Protein AF-A0A956JDU2-F1 (afdb_monomer_lite)

Secondary structure (DSSP, 8-state):
-PPPP-BTTTS--TTS-HHHHHHHHHHHTT--PPPEEEE-SSGGGGGSHHHHHHHHHHHHTS-EEEEEE-TTTTBTTB--TTTS-EEEEE-SHHHHHHHHHHHHHGGG-HHHHHHHHHS-S-PPPEEEEEEPP-EEEEEEEEE-TTS--EEEEEESSS-TTTTTPPPSEEEEGGG--STTHHHHHHHHHHHHHHSPP-TT-EEEEEEEETTS-EEEEEEEE-SS-SSTTHHHHHHHHHH-S------SS-S-TTTT--SPPPHHHHHHHHHHHHH-TTS---EEETTEEE-

Structure (mmCIF, N/CA/C/O backbone):
data_AF-A0A956JDU2-F1
#
_entry.id   AF-A0A956JDU2-F1
#
loop_
_atom_site.group_PDB
_atom_site.id
_atom_site.type_symbol
_atom_site.label_atom_id
_atom_site.label_alt_id
_atom_site.label_comp_id
_atom_site.label_asym_id
_atom_site.label_entity_id
_atom_site.label_seq_id
_atom_site.pdbx_PDB_ins_code
_atom_site.Cartn_x
_atom_site.Cartn_y
_atom_site.Cartn_z
_atom_site.occupancy
_atom_site.B_iso_or_equiv
_atom_site.auth_seq_id
_atom_site.auth_comp_id
_atom_site.auth_asym_id
_atom_site.auth_atom_id
_atom_site.pdbx_PDB_model_num
ATOM 1 N N . MET A 1 1 ? -26.537 20.392 8.914 1.00 41.25 1 MET A N 1
ATOM 2 C CA . MET A 1 1 ? -26.278 19.483 7.779 1.00 41.25 1 MET A CA 1
ATOM 3 C C . MET A 1 1 ? -25.229 18.512 8.273 1.00 41.25 1 MET A C 1
ATOM 5 O O . MET A 1 1 ? -24.206 18.991 8.735 1.00 41.25 1 MET A O 1
ATOM 9 N N . SER A 1 2 ? -25.522 17.212 8.331 1.00 50.62 2 SER A N 1
ATOM 10 C CA . SER A 1 2 ? -24.506 16.232 8.737 1.00 50.62 2 SER A CA 1
ATOM 11 C C . SER A 1 2 ? -23.497 16.135 7.601 1.00 50.62 2 SER A C 1
ATOM 13 O O . SER A 1 2 ? -23.900 15.839 6.475 1.00 50.62 2 SER A O 1
ATOM 15 N N . GLU A 1 3 ? -22.230 16.446 7.858 1.00 73.06 3 GLU A N 1
ATOM 16 C CA . GLU A 1 3 ? -21.168 16.191 6.885 1.00 73.06 3 GLU A CA 1
ATOM 17 C C . GLU A 1 3 ? -21.099 14.682 6.603 1.00 73.06 3 GLU A C 1
ATOM 19 O O . GLU A 1 3 ? -21.435 13.861 7.460 1.00 73.06 3 GLU A O 1
ATOM 24 N N . SER A 1 4 ? -20.763 14.306 5.368 1.00 78.94 4 SER A N 1
ATOM 25 C CA . SER A 1 4 ? -20.575 12.894 5.014 1.00 78.94 4 SER A CA 1
ATOM 26 C C . SER A 1 4 ? -19.243 12.394 5.584 1.00 78.94 4 SER A C 1
ATOM 28 O O . SER A 1 4 ? -18.303 13.187 5.667 1.00 78.94 4 SER A O 1
ATOM 30 N N . PRO A 1 5 ? -19.114 11.105 5.953 1.00 82.62 5 PRO A N 1
ATOM 31 C CA . PRO A 1 5 ? -17.851 10.590 6.466 1.00 82.62 5 PRO A CA 1
ATOM 32 C C . PRO A 1 5 ? -16.721 10.750 5.433 1.00 82.62 5 PRO A C 1
ATOM 34 O O . PRO A 1 5 ? -16.984 10.652 4.229 1.00 82.62 5 PRO A O 1
ATOM 37 N N . PRO A 1 6 ? -15.464 10.945 5.871 1.00 86.25 6 PRO A N 1
ATOM 38 C CA . PRO A 1 6 ? -14.325 11.195 4.987 1.00 86.25 6 PRO A CA 1
ATOM 39 C C . PRO A 1 6 ? -13.807 9.900 4.335 1.00 86.25 6 PRO A C 1
ATOM 41 O O . PRO A 1 6 ? -12.653 9.507 4.521 1.00 86.25 6 PRO A O 1
ATOM 44 N N . TRP A 1 7 ? -14.669 9.201 3.593 1.00 90.69 7 TRP A N 1
ATOM 45 C CA . TRP A 1 7 ? -14.311 7.991 2.856 1.00 90.69 7 TRP A CA 1
ATOM 46 C C . TRP A 1 7 ? -13.269 8.298 1.784 1.00 90.69 7 TRP A C 1
ATOM 48 O O . TRP A 1 7 ? -13.374 9.308 1.090 1.00 90.69 7 TRP A O 1
ATOM 58 N N . LEU A 1 8 ? -12.310 7.392 1.579 1.00 87.81 8 LEU A N 1
ATOM 59 C CA . LEU A 1 8 ? -11.319 7.489 0.500 1.00 87.81 8 LEU A CA 1
ATOM 60 C C . LEU A 1 8 ? -11.982 7.748 -0.865 1.00 87.81 8 LEU A C 1
ATOM 62 O O . LEU A 1 8 ? -11.506 8.571 -1.639 1.00 87.81 8 LEU A O 1
ATOM 66 N N . SER A 1 9 ? -13.126 7.119 -1.133 1.00 85.56 9 SER A N 1
ATOM 67 C CA . SER A 1 9 ? -13.864 7.265 -2.391 1.00 85.56 9 SER A CA 1
ATOM 68 C C . SER A 1 9 ? -14.590 8.607 -2.562 1.00 85.56 9 SER A C 1
ATOM 70 O O . SER A 1 9 ? -15.020 8.914 -3.671 1.00 85.56 9 SER A O 1
ATOM 72 N N . SER A 1 10 ? -14.749 9.415 -1.509 1.00 83.81 10 SER A N 1
ATOM 73 C CA . SER A 1 10 ? -15.519 10.670 -1.564 1.00 83.81 10 SER A CA 1
ATOM 74 C C . SER A 1 10 ? -14.785 11.892 -1.020 1.00 83.81 10 SER A C 1
ATOM 76 O O . SER A 1 10 ? -15.255 13.008 -1.216 1.00 83.81 10 SER A O 1
ATOM 78 N N . VAL A 1 11 ? -13.651 11.712 -0.341 1.00 84.94 11 VAL A N 1
ATOM 79 C CA . VAL A 1 11 ? -12.860 12.818 0.202 1.00 84.94 11 VAL A CA 1
ATOM 80 C C . VAL A 1 11 ? -12.195 13.606 -0.927 1.00 84.94 11 VAL A C 1
ATOM 82 O O . VAL A 1 11 ? -11.648 13.029 -1.879 1.00 84.94 11 VAL A O 1
ATOM 85 N N . GLU A 1 12 ? -12.229 14.935 -0.823 1.00 82.75 12 GLU A N 1
ATOM 86 C CA . GLU A 1 12 ? -11.478 15.807 -1.719 1.00 82.75 12 GLU A CA 1
ATOM 87 C C . GLU A 1 12 ? -9.978 15.533 -1.561 1.00 82.75 12 GLU A C 1
ATOM 89 O O . GLU A 1 12 ? -9.431 15.566 -0.463 1.00 82.75 12 GLU A O 1
ATOM 94 N N . ALA A 1 13 ? -9.305 15.240 -2.675 1.00 76.81 13 ALA A N 1
ATOM 95 C CA . ALA A 1 13 ? -7.869 14.950 -2.683 1.00 76.81 13 ALA A CA 1
ATOM 96 C C . ALA A 1 13 ? -7.011 16.188 -2.358 1.00 76.81 13 ALA A C 1
ATOM 98 O O . ALA A 1 13 ? -5.864 16.059 -1.923 1.00 76.81 13 ALA A O 1
ATOM 99 N N . SER A 1 14 ? -7.560 17.387 -2.580 1.00 77.25 14 SER A N 1
ATOM 100 C CA . SER A 1 14 ? -6.877 18.650 -2.314 1.00 77.25 14 SER A CA 1
ATOM 101 C C . SER A 1 14 ? -6.584 18.797 -0.821 1.00 77.25 14 SER A C 1
ATOM 103 O O . SER A 1 14 ? -7.472 18.661 0.017 1.00 77.25 14 SER A O 1
ATOM 105 N N . GLY A 1 15 ? -5.324 19.061 -0.473 1.00 79.50 15 GLY A N 1
ATOM 106 C CA . GLY A 1 15 ? -4.902 19.214 0.921 1.00 79.50 15 GLY A CA 1
ATOM 107 C C . GLY A 1 15 ? -4.712 17.905 1.697 1.00 79.50 15 GLY A C 1
ATOM 108 O O . GLY A 1 15 ? -4.507 17.962 2.912 1.00 79.50 15 GLY A O 1
ATOM 109 N N . LEU A 1 16 ? -4.756 16.744 1.029 1.00 86.00 16 LEU A N 1
ATOM 110 C CA . LEU A 1 16 ? -4.325 15.468 1.604 1.00 86.00 16 LEU A CA 1
ATOM 111 C C . LEU A 1 16 ? -2.828 15.207 1.346 1.00 86.00 16 LEU A C 1
ATOM 113 O O . LEU A 1 16 ? -2.334 15.525 0.260 1.00 86.00 16 LEU A O 1
ATOM 117 N N . PRO A 1 17 ? -2.120 14.561 2.294 1.00 86.75 17 PRO A N 1
ATOM 118 C CA . PRO A 1 17 ? -0.804 13.970 2.045 1.00 86.75 17 PRO A CA 1
ATOM 119 C C . PRO A 1 17 ? -0.826 12.989 0.865 1.00 86.75 17 PRO A C 1
ATOM 121 O O . PRO A 1 17 ? -1.857 12.355 0.616 1.00 86.75 17 PRO A O 1
ATOM 124 N N . ALA A 1 18 ? 0.301 12.828 0.161 1.00 85.06 18 ALA A N 1
ATOM 125 C CA . ALA A 1 18 ? 0.361 12.112 -1.119 1.00 85.06 18 ALA A CA 1
ATOM 126 C C . ALA A 1 18 ? -0.195 10.683 -1.043 1.00 85.06 18 ALA A C 1
ATOM 128 O O . ALA A 1 18 ? -0.981 10.287 -1.904 1.00 85.06 18 ALA A O 1
ATOM 129 N N . LYS A 1 19 ? 0.131 9.949 0.027 1.00 87.25 19 LYS A N 1
ATOM 130 C CA . LYS A 1 19 ? -0.388 8.602 0.298 1.00 87.25 19 LYS A CA 1
ATOM 131 C C . LYS A 1 19 ? -1.919 8.541 0.298 1.00 87.25 19 LYS A C 1
ATOM 133 O O . LYS A 1 19 ? -2.525 7.765 -0.439 1.00 87.25 19 LYS A O 1
ATOM 138 N N . ALA A 1 20 ? -2.556 9.400 1.096 1.00 90.50 20 ALA A N 1
ATOM 139 C CA . ALA A 1 20 ? -4.013 9.462 1.204 1.00 90.50 20 ALA A CA 1
ATOM 140 C C . ALA A 1 20 ? -4.654 9.995 -0.086 1.00 90.50 20 ALA A C 1
ATOM 142 O O . ALA A 1 20 ? -5.672 9.468 -0.533 1.00 90.50 20 ALA A O 1
ATOM 143 N N . ARG A 1 21 ? -4.032 11.006 -0.707 1.00 91.81 21 ARG A N 1
ATOM 144 C CA . ARG A 1 21 ? -4.458 11.588 -1.985 1.00 91.81 21 ARG A CA 1
ATOM 145 C C . ARG A 1 21 ? -4.533 10.529 -3.085 1.00 91.81 21 ARG A C 1
ATOM 147 O O . ARG A 1 21 ? -5.586 10.390 -3.704 1.00 91.81 21 ARG A O 1
ATOM 154 N N . ARG A 1 22 ? -3.468 9.743 -3.272 1.00 91.62 22 ARG A N 1
ATOM 155 C CA . ARG A 1 22 ? -3.412 8.701 -4.308 1.00 91.62 22 ARG A CA 1
ATOM 156 C C . ARG A 1 22 ? -4.414 7.587 -4.070 1.00 91.62 22 ARG A C 1
ATOM 158 O O . ARG A 1 22 ? -5.128 7.223 -4.995 1.00 91.62 22 ARG A O 1
ATOM 165 N N . LEU A 1 23 ? -4.530 7.076 -2.844 1.00 94.44 23 LEU A N 1
ATOM 166 C CA . LEU A 1 23 ? -5.535 6.049 -2.550 1.00 94.44 23 LEU A CA 1
ATOM 167 C C . LEU A 1 23 ? -6.960 6.555 -2.811 1.00 94.44 23 LEU A C 1
ATOM 169 O O . LEU A 1 23 ? -7.784 5.813 -3.344 1.00 94.44 23 LEU A O 1
ATOM 173 N N . ALA A 1 24 ? -7.240 7.823 -2.504 1.00 93.75 24 ALA A N 1
ATOM 174 C CA . ALA A 1 24 ? -8.527 8.438 -2.803 1.00 93.75 24 ALA A CA 1
ATOM 175 C C . ALA A 1 24 ? -8.770 8.586 -4.320 1.00 93.75 24 ALA A C 1
ATOM 177 O O . ALA A 1 24 ? -9.863 8.299 -4.805 1.00 93.75 24 ALA A O 1
ATOM 178 N N . GLU A 1 25 ? -7.757 8.989 -5.091 1.00 94.31 25 GLU A N 1
ATOM 179 C CA . GLU A 1 25 ? -7.817 9.076 -6.560 1.00 94.31 25 GLU A CA 1
ATOM 180 C C . GLU A 1 25 ? -8.046 7.716 -7.222 1.00 94.31 25 GLU A C 1
ATOM 182 O O . GLU A 1 25 ? -8.957 7.574 -8.037 1.00 94.31 25 GLU A O 1
ATOM 187 N N . LEU A 1 26 ? -7.281 6.704 -6.819 1.00 95.50 26 LEU A N 1
ATOM 188 C CA . LEU A 1 26 ? -7.359 5.345 -7.353 1.00 95.50 26 LEU A CA 1
ATOM 189 C C . LEU A 1 26 ? -8.693 4.677 -6.984 1.00 95.50 26 LEU A C 1
ATOM 191 O O . LEU A 1 26 ? -9.325 4.046 -7.831 1.00 95.50 26 LEU A O 1
ATOM 195 N N . SER A 1 27 ? -9.179 4.891 -5.755 1.00 95.31 27 SER A N 1
ATOM 196 C CA . SER A 1 27 ? -10.507 4.435 -5.330 1.00 95.31 27 SER A CA 1
ATOM 197 C C . SER A 1 27 ? -11.623 5.100 -6.145 1.00 95.31 27 SER A C 1
ATOM 199 O O . SER A 1 27 ? -12.516 4.413 -6.643 1.00 95.31 27 SER A O 1
ATOM 201 N N . ARG A 1 28 ? -11.550 6.422 -6.368 1.00 94.06 28 ARG A N 1
ATOM 202 C CA . ARG A 1 28 ? -12.505 7.159 -7.219 1.00 94.06 28 ARG A CA 1
ATOM 203 C C . ARG A 1 28 ? -12.485 6.706 -8.677 1.00 94.06 28 ARG A C 1
ATOM 205 O O . ARG A 1 28 ? -13.524 6.733 -9.330 1.00 94.06 28 ARG A O 1
ATOM 212 N N . ALA A 1 29 ? -11.335 6.260 -9.172 1.00 95.06 29 ALA A N 1
ATOM 213 C CA . ALA A 1 29 ? -11.189 5.692 -10.509 1.00 95.06 29 ALA A CA 1
ATOM 214 C C . ALA A 1 29 ? -11.726 4.247 -10.634 1.00 95.06 29 ALA A C 1
ATOM 216 O O . ALA A 1 29 ? -11.635 3.646 -11.706 1.00 95.06 29 ALA A O 1
ATOM 217 N N . GLY A 1 30 ? -12.294 3.675 -9.566 1.00 95.88 30 GLY A N 1
ATOM 218 C CA . GLY A 1 30 ? -12.885 2.335 -9.584 1.00 95.88 30 GLY A CA 1
ATOM 219 C C . GLY A 1 30 ? -11.852 1.206 -9.574 1.00 95.88 30 GLY A C 1
ATOM 220 O O . GLY A 1 30 ? -12.124 0.111 -10.080 1.00 95.88 30 GLY A O 1
ATOM 221 N N . LEU A 1 31 ? -10.650 1.460 -9.050 1.00 97.44 31 LEU A N 1
ATOM 222 C CA . LEU A 1 31 ? -9.702 0.395 -8.727 1.00 97.44 31 LEU A CA 1
ATOM 223 C C . LEU A 1 31 ? -10.097 -0.295 -7.409 1.00 97.44 31 LEU A C 1
ATOM 225 O O . LEU A 1 31 ? -10.698 0.351 -6.544 1.00 97.44 31 LEU A O 1
ATOM 229 N N . PRO A 1 32 ? -9.761 -1.588 -7.235 1.00 97.31 32 PRO A N 1
ATOM 230 C CA . PRO A 1 32 ? -10.016 -2.345 -6.011 1.00 97.31 32 PRO A CA 1
ATOM 231 C C . PRO A 1 32 ? -9.100 -1.872 -4.872 1.00 97.31 32 PRO A C 1
ATOM 233 O O . PRO A 1 32 ? -8.118 -2.515 -4.516 1.00 97.31 32 PRO A O 1
ATOM 236 N N . VAL A 1 33 ? -9.408 -0.708 -4.307 1.00 97.25 33 VAL A N 1
ATOM 237 C CA . VAL A 1 33 ? -8.770 -0.173 -3.099 1.00 97.25 33 VAL A CA 1
ATOM 238 C C . VAL A 1 33 ? -9.657 -0.522 -1.902 1.00 97.25 33 VAL A C 1
ATOM 240 O O . VAL A 1 33 ? -10.856 -0.220 -1.952 1.00 97.25 33 VAL A O 1
ATOM 243 N N . PRO A 1 34 ? -9.127 -1.120 -0.817 1.00 96.38 34 PRO A N 1
ATOM 244 C CA . PRO A 1 34 ? -9.949 -1.450 0.340 1.00 96.38 34 PRO A CA 1
ATOM 245 C C . PRO A 1 34 ? -10.610 -0.204 0.930 1.00 96.38 34 PRO A C 1
ATOM 247 O O . PRO A 1 34 ? -9.995 0.869 1.007 1.00 96.38 34 PRO A O 1
ATOM 250 N N . ARG A 1 35 ? -11.871 -0.347 1.356 1.00 96.00 35 ARG A N 1
ATOM 251 C CA . ARG A 1 35 ? -12.658 0.751 1.938 1.00 96.00 35 ARG A CA 1
ATOM 252 C C . ARG A 1 35 ? -11.907 1.355 3.119 1.00 96.00 35 ARG A C 1
ATOM 254 O O . ARG A 1 35 ? -11.387 0.631 3.960 1.00 96.00 35 ARG A O 1
ATOM 261 N N . GLY A 1 36 ? -11.887 2.677 3.214 1.00 96.38 36 GLY A N 1
ATOM 262 C CA . GLY A 1 36 ? -11.200 3.346 4.310 1.00 96.38 36 GLY A CA 1
ATOM 263 C C . GLY A 1 36 ? -11.572 4.810 4.455 1.00 96.38 36 GLY A C 1
ATOM 264 O O . GLY A 1 36 ? -12.222 5.389 3.585 1.00 96.38 36 GLY A O 1
ATOM 265 N N . LEU A 1 37 ? -11.153 5.386 5.573 1.00 95.94 37 LEU A N 1
ATOM 266 C CA . LEU A 1 37 ? -11.396 6.759 5.992 1.00 95.94 37 LEU A CA 1
ATOM 267 C C . LEU A 1 37 ? -10.066 7.497 6.142 1.00 95.94 37 LEU A C 1
ATOM 269 O O . LEU A 1 37 ? -9.090 6.924 6.630 1.00 95.94 37 LEU A O 1
ATOM 273 N N . VAL A 1 38 ? -10.050 8.781 5.789 1.00 95.25 38 VAL A N 1
ATOM 274 C CA . VAL A 1 38 ? -8.917 9.678 6.056 1.00 95.25 38 VAL A CA 1
ATOM 275 C C . VAL A 1 38 ? -9.260 10.571 7.241 1.00 95.25 38 VAL A C 1
ATOM 277 O O . VAL A 1 38 ? -10.176 11.385 7.166 1.00 95.25 38 VAL A O 1
ATOM 280 N N . LEU A 1 39 ? -8.530 10.422 8.344 1.00 94.38 39 LEU A N 1
ATOM 281 C CA . LEU A 1 39 ? -8.804 11.088 9.617 1.00 94.38 39 LEU A CA 1
ATOM 282 C C . LEU A 1 39 ? -7.649 11.995 10.044 1.00 94.38 39 LEU A C 1
ATOM 284 O O . LEU A 1 39 ? -6.509 11.866 9.588 1.00 94.38 39 LEU A O 1
ATOM 288 N N . SER A 1 40 ? -7.927 12.893 10.986 1.00 91.44 40 SER A N 1
ATOM 289 C CA . SER A 1 40 ? -6.867 13.513 11.784 1.00 91.44 40 SER A CA 1
ATOM 290 C C . SER A 1 40 ? -6.142 12.429 12.601 1.00 91.44 40 SER A C 1
ATOM 292 O O . SER A 1 40 ? -6.813 11.557 13.156 1.00 91.44 40 SER A O 1
ATOM 294 N N . PRO A 1 41 ? -4.802 12.469 12.725 1.00 90.12 41 PRO A N 1
ATOM 295 C CA . PRO A 1 41 ? -4.027 11.471 13.464 1.00 90.12 41 PRO A CA 1
ATOM 296 C C . PRO A 1 41 ? -4.102 11.752 14.973 1.00 90.12 41 PRO A C 1
ATOM 298 O O . PRO A 1 41 ? -3.121 12.129 15.602 1.00 90.12 41 PRO A O 1
ATOM 301 N N . SER A 1 42 ? -5.309 11.686 15.535 1.00 91.56 42 SER A N 1
ATOM 302 C CA . SER A 1 42 ? -5.597 11.950 16.944 1.00 91.56 42 SER A CA 1
ATOM 303 C C . SER A 1 42 ? -6.820 11.159 17.382 1.00 91.56 42 SER A C 1
ATOM 305 O O . SER A 1 42 ? -7.802 11.072 16.646 1.00 91.56 42 SER A O 1
ATOM 307 N N . ALA A 1 43 ? -6.794 10.646 18.612 1.00 93.38 43 ALA A N 1
ATOM 308 C CA . ALA A 1 43 ? -7.938 9.975 19.226 1.00 93.38 43 ALA A CA 1
ATOM 309 C C . ALA A 1 43 ? -9.212 10.838 19.218 1.00 93.38 43 ALA A C 1
ATOM 311 O O . ALA A 1 43 ? -10.307 10.291 19.107 1.00 93.38 43 ALA A O 1
ATOM 312 N N . ALA A 1 44 ? -9.073 12.168 19.272 1.00 93.94 44 ALA A N 1
ATOM 313 C CA . ALA A 1 44 ? -10.197 13.104 19.232 1.00 93.94 44 ALA A CA 1
ATOM 314 C C . ALA A 1 44 ? -10.984 13.057 17.907 1.00 93.94 44 ALA A C 1
ATOM 316 O O . ALA A 1 44 ? -12.133 13.483 17.859 1.00 93.94 44 ALA A O 1
ATOM 317 N N . ALA A 1 45 ? -10.409 12.503 16.830 1.00 92.56 45 ALA A N 1
ATOM 318 C CA . ALA A 1 45 ? -11.129 12.308 15.570 1.00 92.56 45 ALA A CA 1
ATOM 319 C C . ALA A 1 45 ? -12.359 11.396 15.732 1.00 92.56 45 ALA A C 1
ATOM 321 O O . ALA A 1 45 ? -13.332 11.545 15.003 1.00 92.56 45 ALA A O 1
ATOM 322 N N . LEU A 1 46 ? -12.332 10.474 16.700 1.00 95.12 46 LEU A N 1
ATOM 323 C CA . LEU A 1 46 ? -13.443 9.565 16.998 1.00 95.12 46 LEU A CA 1
ATOM 324 C C . LEU A 1 46 ? -14.485 10.170 17.950 1.00 95.12 46 LEU A C 1
ATOM 326 O O . LEU A 1 46 ? -15.417 9.470 18.343 1.00 95.12 46 LEU A O 1
ATOM 330 N N . ASP A 1 47 ? -14.324 11.428 18.364 1.00 95.19 47 ASP A N 1
ATOM 331 C CA . ASP A 1 47 ? -15.327 12.126 19.176 1.00 95.19 47 ASP A CA 1
ATOM 332 C C . ASP A 1 47 ? -16.437 12.725 18.297 1.00 95.19 47 ASP A C 1
ATOM 334 O O . ASP A 1 47 ? -17.522 13.028 18.793 1.00 95.19 47 ASP A O 1
ATOM 338 N N . ASP A 1 48 ? -16.199 12.830 16.983 1.00 94.12 48 ASP A N 1
ATOM 339 C CA . ASP A 1 48 ? -17.240 13.074 15.987 1.00 94.12 48 ASP A CA 1
ATOM 340 C C . ASP A 1 48 ? -18.102 11.804 15.808 1.00 94.12 48 ASP A C 1
ATOM 342 O O . ASP A 1 48 ? -17.594 10.773 15.345 1.00 94.12 48 ASP A O 1
ATOM 346 N N . PRO A 1 49 ? -19.415 11.853 16.117 1.00 93.00 49 PRO A N 1
ATOM 347 C CA . PRO A 1 49 ? -20.313 10.708 15.966 1.00 93.00 49 PRO A CA 1
ATOM 348 C C . PRO A 1 49 ? -20.382 10.152 14.538 1.00 93.00 49 PRO A C 1
ATOM 350 O O . PRO A 1 49 ? -20.587 8.951 14.358 1.00 93.00 49 PRO A O 1
ATOM 353 N N . THR A 1 50 ? -20.203 10.998 13.521 1.00 93.44 50 THR A N 1
ATOM 354 C CA . THR A 1 50 ? -20.215 10.6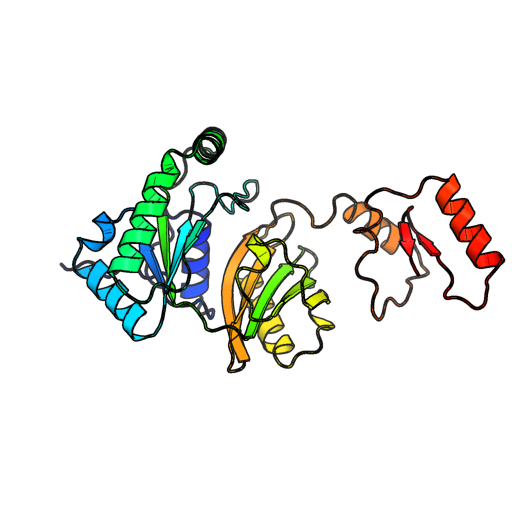00 12.106 1.00 93.44 50 THR A CA 1
ATOM 355 C C . THR A 1 50 ? -19.006 9.729 11.788 1.00 93.44 50 THR A C 1
ATOM 357 O O . THR A 1 50 ? -19.145 8.656 11.196 1.00 93.44 50 THR A O 1
ATOM 360 N N . VAL A 1 51 ? -17.822 10.159 12.231 1.00 94.44 51 VAL A N 1
ATOM 361 C CA . VAL A 1 51 ? -16.571 9.411 12.064 1.00 94.44 51 VAL A CA 1
ATOM 362 C C . VAL A 1 51 ? -16.613 8.116 12.869 1.00 94.44 51 VAL A C 1
ATOM 364 O O . VAL A 1 51 ? -16.299 7.055 12.334 1.00 94.44 51 VAL A O 1
ATOM 367 N N . ALA A 1 52 ? -17.053 8.177 14.128 1.00 95.12 52 ALA A N 1
ATOM 368 C CA . ALA A 1 52 ? -17.180 6.998 14.980 1.00 95.12 52 ALA A CA 1
ATOM 369 C C . ALA A 1 52 ? -18.128 5.951 14.372 1.00 95.12 52 ALA A C 1
ATOM 371 O O . ALA A 1 52 ? -17.807 4.763 14.355 1.00 95.12 52 ALA A O 1
ATOM 372 N N . SER A 1 53 ? -19.264 6.391 13.820 1.00 95.25 53 SER A N 1
ATOM 373 C CA . SER A 1 53 ? -20.218 5.519 13.128 1.00 95.25 53 SER A CA 1
ATOM 374 C C . SER A 1 53 ? -19.607 4.865 11.884 1.00 95.25 53 SER A C 1
ATOM 376 O O . SER A 1 53 ? -19.772 3.663 11.680 1.00 95.25 53 SER A O 1
ATOM 378 N N . ALA A 1 54 ? -18.847 5.619 11.084 1.00 96.00 54 ALA A N 1
ATOM 379 C CA . ALA A 1 54 ? -18.188 5.098 9.887 1.00 96.00 54 ALA A CA 1
ATOM 380 C C . ALA A 1 54 ? -17.061 4.101 10.214 1.00 96.00 54 ALA A C 1
ATOM 382 O O . ALA A 1 54 ? -16.923 3.077 9.547 1.00 96.00 54 ALA A O 1
ATOM 383 N N . VAL A 1 55 ? -16.286 4.348 11.274 1.00 96.75 55 VAL A N 1
ATOM 384 C CA . VAL A 1 55 ? -15.290 3.383 11.770 1.00 96.75 55 VAL A CA 1
ATOM 385 C C . VAL A 1 55 ? -15.977 2.121 12.290 1.00 96.75 55 VAL A C 1
ATOM 387 O O . VAL A 1 55 ? -15.557 1.016 11.961 1.00 96.75 55 VAL A O 1
ATOM 390 N N . ALA A 1 56 ? -17.071 2.262 13.042 1.00 96.62 56 ALA A N 1
ATOM 391 C CA . ALA A 1 56 ? -17.866 1.118 13.475 1.00 96.62 56 ALA A CA 1
ATOM 392 C C . ALA A 1 56 ? -18.472 0.349 12.288 1.00 96.62 56 ALA A C 1
ATOM 394 O O . ALA A 1 56 ? -18.649 -0.861 12.378 1.00 96.62 56 ALA A O 1
ATOM 395 N N . GLU A 1 57 ? -18.796 1.018 11.177 1.00 96.06 57 GLU A N 1
ATOM 396 C CA . GLU A 1 57 ? -19.207 0.354 9.938 1.00 96.06 57 GLU A CA 1
ATOM 397 C C . GLU A 1 57 ? -18.092 -0.492 9.332 1.00 96.06 57 GLU A C 1
ATOM 399 O O . GLU A 1 57 ? -18.351 -1.654 9.034 1.00 96.06 57 GLU A O 1
ATOM 404 N N . LEU A 1 58 ? -16.871 0.037 9.205 1.00 96.19 58 LEU A N 1
ATOM 405 C CA . LEU A 1 58 ? -15.720 -0.749 8.744 1.00 96.19 58 LEU A CA 1
ATOM 406 C C . LEU A 1 58 ? -15.502 -1.988 9.620 1.00 96.19 58 LEU A C 1
ATOM 408 O O . LEU A 1 58 ? -15.422 -3.101 9.116 1.00 96.19 58 LEU A O 1
ATOM 412 N N . LEU A 1 59 ? -15.514 -1.811 10.942 1.00 97.12 59 LEU A N 1
ATOM 413 C CA . LEU A 1 59 ? -15.290 -2.901 11.896 1.00 97.12 59 LEU A CA 1
ATOM 414 C C . LEU A 1 59 ? -16.351 -4.012 11.822 1.00 97.12 59 LEU A C 1
ATOM 416 O O . LEU A 1 59 ? -16.055 -5.164 12.127 1.00 97.12 59 LEU A O 1
ATOM 420 N N . ARG A 1 60 ? -17.579 -3.713 11.368 1.00 96.75 60 ARG A N 1
ATOM 421 C CA . ARG A 1 60 ? -18.597 -4.752 11.107 1.00 96.75 60 ARG A CA 1
ATOM 422 C C . ARG A 1 60 ? -18.245 -5.654 9.923 1.00 96.75 60 ARG A C 1
ATOM 424 O O . ARG A 1 60 ? -18.808 -6.740 9.823 1.00 96.75 60 ARG A O 1
ATOM 431 N N . HIS A 1 61 ? -17.369 -5.204 9.029 1.00 94.31 61 HIS A N 1
ATOM 432 C CA . HIS A 1 61 ? -16.918 -5.953 7.857 1.00 94.31 61 HIS A CA 1
ATOM 433 C C . HIS A 1 61 ? -15.577 -6.670 8.073 1.00 94.31 61 HIS A C 1
ATOM 435 O O . HIS A 1 61 ? -15.164 -7.432 7.203 1.00 94.31 61 HIS A O 1
ATOM 441 N N . GLY A 1 62 ? -14.937 -6.484 9.230 1.00 95.19 62 GLY A N 1
ATOM 442 C CA . GLY A 1 62 ? -13.697 -7.158 9.610 1.00 95.19 62 GLY A CA 1
ATOM 443 C C . GLY A 1 62 ? -12.703 -6.214 10.293 1.00 95.19 62 GLY A C 1
ATOM 444 O O . GLY A 1 62 ? -13.005 -5.029 10.464 1.00 95.19 62 GLY A O 1
ATOM 445 N N . PRO A 1 63 ? -11.507 -6.710 10.653 1.00 96.19 63 PRO A N 1
ATOM 446 C CA . PRO A 1 63 ? -10.458 -5.888 11.244 1.00 96.19 63 PRO A CA 1
ATOM 447 C C . PRO A 1 63 ? -10.024 -4.757 10.305 1.00 96.19 63 PRO A C 1
ATOM 449 O O . PRO A 1 63 ? -10.103 -4.864 9.078 1.00 96.19 63 PRO A O 1
ATOM 452 N N . VAL A 1 64 ? -9.547 -3.663 10.892 1.00 97.25 64 VAL A N 1
ATOM 453 C CA . VAL A 1 64 ? -8.991 -2.526 10.153 1.00 97.25 64 VAL A CA 1
ATOM 454 C C . VAL A 1 64 ? -7.514 -2.335 10.465 1.00 97.25 64 VAL A C 1
ATOM 456 O O . VAL A 1 64 ? -7.045 -2.608 11.571 1.00 97.25 64 VAL A O 1
ATOM 459 N N . VAL A 1 65 ? -6.797 -1.779 9.494 1.00 94.19 65 VAL A N 1
ATOM 460 C CA . VAL A 1 65 ? -5.457 -1.231 9.671 1.00 94.19 65 VAL A CA 1
ATOM 461 C C . VAL A 1 65 ? -5.534 0.281 9.870 1.00 94.19 65 VAL A C 1
ATOM 463 O O . VAL A 1 65 ? -6.270 0.981 9.171 1.00 94.19 65 VAL A O 1
ATOM 466 N N . VAL A 1 66 ? -4.743 0.801 10.808 1.00 94.38 66 VAL A N 1
ATOM 467 C CA . VAL A 1 66 ? -4.533 2.242 10.995 1.00 94.38 66 VAL A CA 1
ATOM 468 C C . VAL A 1 66 ? -3.113 2.592 10.565 1.00 94.38 66 VAL A C 1
ATOM 470 O O . VAL A 1 66 ? -2.154 2.115 11.167 1.00 94.38 66 VAL A O 1
ATOM 473 N N . ARG A 1 67 ? -2.968 3.413 9.520 1.00 90.75 67 ARG A N 1
ATOM 474 C CA . ARG A 1 67 ? -1.675 3.793 8.920 1.00 90.75 67 ARG A CA 1
ATOM 475 C C . ARG A 1 67 ? -1.455 5.296 9.032 1.00 90.75 67 ARG A C 1
ATOM 477 O O . ARG A 1 67 ? -2.397 6.068 8.840 1.00 90.75 67 ARG A O 1
ATOM 484 N N . SER A 1 68 ? -0.222 5.730 9.274 1.00 87.94 68 SER A N 1
ATOM 485 C CA . SER A 1 68 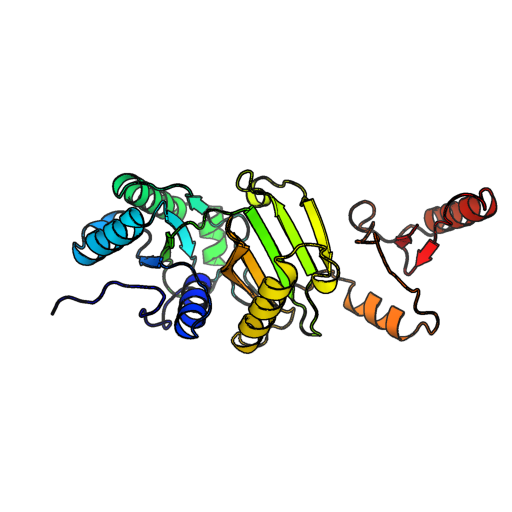? 0.135 7.138 9.078 1.00 87.94 68 SER A CA 1
ATOM 486 C C . SER A 1 68 ? 0.201 7.495 7.591 1.00 87.94 68 SER A C 1
ATOM 488 O O . SER A 1 68 ? 0.667 6.706 6.770 1.00 87.94 68 SER A O 1
ATOM 490 N N . ALA A 1 69 ? -0.232 8.709 7.263 1.00 86.88 69 ALA A N 1
ATOM 491 C CA . ALA A 1 69 ? 0.017 9.371 5.990 1.00 86.88 69 ALA A CA 1
ATOM 492 C C . ALA A 1 69 ? 0.666 10.727 6.290 1.00 86.88 69 ALA A C 1
ATOM 494 O O . ALA A 1 69 ? -0.016 11.682 6.683 1.00 86.88 69 ALA A O 1
ATOM 495 N N . LEU A 1 70 ? 1.990 10.782 6.186 1.00 79.75 70 LEU A N 1
ATOM 496 C CA . LEU A 1 70 ? 2.787 11.925 6.618 1.00 79.75 70 LEU A CA 1
ATOM 497 C C . LEU A 1 70 ? 2.870 12.995 5.529 1.00 79.75 70 LEU A C 1
ATOM 499 O O . LEU A 1 70 ? 2.864 12.709 4.332 1.00 79.75 70 LEU A O 1
ATOM 503 N N . ALA A 1 71 ? 2.971 14.255 5.944 1.00 75.88 71 ALA A N 1
ATOM 504 C CA . ALA A 1 71 ? 3.279 15.347 5.029 1.00 75.88 71 ALA A CA 1
ATOM 505 C C . ALA A 1 71 ? 4.640 15.117 4.342 1.00 75.88 71 ALA A C 1
ATOM 507 O O . ALA A 1 71 ? 5.629 14.859 5.025 1.00 75.88 71 ALA A O 1
ATOM 508 N N . GLY A 1 72 ? 4.699 15.239 3.012 1.00 65.31 72 GLY A N 1
ATOM 509 C CA . GLY A 1 72 ? 5.935 15.059 2.232 1.00 65.31 72 GLY A CA 1
ATOM 510 C C . GLY A 1 72 ? 6.357 13.602 1.994 1.00 65.31 72 GLY A C 1
ATOM 511 O O . GLY A 1 72 ? 7.281 13.372 1.217 1.00 65.31 72 GLY A O 1
ATOM 512 N N . GLU A 1 73 ? 5.671 12.630 2.608 1.00 64.88 73 GLU A N 1
ATOM 513 C CA . GLU A 1 73 ? 5.837 11.203 2.313 1.00 64.88 73 GLU A CA 1
ATOM 514 C C . GLU A 1 73 ? 5.248 10.872 0.940 1.00 64.88 73 GLU A C 1
ATOM 516 O O . GLU A 1 73 ? 4.212 11.413 0.547 1.00 64.88 73 GLU A O 1
ATOM 521 N N . ASP A 1 74 ? 5.898 9.938 0.245 1.00 61.56 74 ASP A N 1
ATOM 522 C CA . ASP A 1 74 ? 5.516 9.423 -1.065 1.00 61.56 74 ASP A CA 1
ATOM 523 C C . ASP A 1 74 ? 5.501 10.502 -2.168 1.00 61.56 74 ASP A C 1
ATOM 525 O O . ASP A 1 74 ? 4.788 10.356 -3.159 1.00 61.56 74 ASP A O 1
ATOM 529 N N . GLU A 1 75 ? 6.270 11.583 -2.035 1.00 63.22 75 GLU A N 1
ATOM 530 C CA . GLU A 1 75 ? 6.535 12.539 -3.121 1.00 63.22 75 GLU A CA 1
ATOM 531 C C . GLU A 1 75 ? 7.758 12.089 -3.947 1.00 63.22 75 GLU A C 1
ATOM 533 O O . GLU A 1 75 ? 8.492 11.192 -3.540 1.00 63.22 75 GLU A O 1
ATOM 538 N N . ALA A 1 76 ? 7.987 12.691 -5.120 1.00 54.78 76 ALA A N 1
ATOM 539 C CA . ALA A 1 76 ? 9.042 12.256 -6.051 1.00 54.78 76 ALA A CA 1
ATOM 540 C C . ALA A 1 76 ? 10.452 12.204 -5.424 1.00 54.78 76 ALA A C 1
ATOM 542 O O . ALA A 1 76 ? 11.238 11.325 -5.754 1.00 54.78 76 ALA A O 1
ATOM 543 N N . GLU A 1 77 ? 10.745 13.111 -4.489 1.00 45.69 77 GLU A N 1
ATOM 544 C CA . GLU A 1 77 ? 12.050 13.231 -3.821 1.00 45.69 77 GLU A CA 1
ATOM 545 C C . GLU A 1 77 ? 12.022 12.741 -2.356 1.00 45.69 77 GLU A C 1
ATOM 547 O O . GLU A 1 77 ? 13.024 12.824 -1.647 1.00 45.69 77 GLU A O 1
ATOM 552 N N . GLY A 1 78 ? 10.872 12.257 -1.867 1.00 50.69 78 GLY A N 1
ATOM 553 C CA . GLY A 1 78 ? 10.629 12.019 -0.444 1.00 50.69 78 GLY A CA 1
ATOM 554 C C . GLY A 1 78 ? 10.043 10.642 -0.156 1.00 50.69 78 GLY A C 1
ATOM 555 O O . GLY A 1 78 ? 8.857 10.404 -0.369 1.00 50.69 78 GLY A O 1
ATOM 556 N N . SER A 1 79 ? 10.850 9.760 0.434 1.00 51.84 79 SER A N 1
ATOM 557 C CA . SER A 1 79 ? 10.391 8.496 1.016 1.00 51.84 79 SER A CA 1
ATOM 558 C C . SER A 1 79 ? 10.527 8.548 2.537 1.00 51.84 79 SER A C 1
ATOM 560 O O . SER A 1 79 ? 11.604 8.838 3.054 1.00 51.84 79 SER A O 1
ATOM 562 N N . ALA A 1 80 ? 9.440 8.269 3.261 1.00 50.56 80 ALA A N 1
ATOM 563 C CA . ALA A 1 80 ? 9.461 8.067 4.714 1.00 50.56 80 ALA A CA 1
ATOM 564 C C . ALA A 1 80 ? 9.500 6.567 5.072 1.00 50.56 80 ALA A C 1
ATOM 566 O O . ALA A 1 80 ? 8.980 6.156 6.115 1.00 50.56 80 ALA A O 1
ATOM 567 N N . ALA A 1 81 ? 10.064 5.733 4.188 1.00 50.44 81 ALA A N 1
ATOM 568 C CA . ALA A 1 81 ? 10.157 4.291 4.391 1.00 50.44 81 ALA A CA 1
ATOM 569 C C . ALA A 1 81 ? 10.774 3.964 5.765 1.00 50.44 81 ALA A C 1
ATOM 571 O O . ALA A 1 81 ? 11.840 4.463 6.119 1.00 50.44 81 ALA A O 1
ATOM 572 N N . GLY A 1 82 ? 10.062 3.157 6.556 1.00 49.59 82 GLY A N 1
ATOM 573 C CA . GLY A 1 82 ? 10.469 2.758 7.908 1.00 49.59 82 GLY A CA 1
ATOM 574 C C . GLY A 1 82 ? 10.176 3.770 9.026 1.00 49.59 82 GLY A C 1
ATOM 575 O O . GLY A 1 82 ? 10.311 3.416 10.194 1.00 49.59 82 GLY A O 1
ATOM 576 N N . LEU A 1 83 ? 9.741 4.997 8.712 1.00 52.09 83 LEU A N 1
ATOM 577 C CA . LEU A 1 83 ? 9.365 6.011 9.714 1.00 52.09 83 LEU A CA 1
ATOM 578 C C . LEU A 1 83 ? 7.857 6.019 10.005 1.00 52.09 83 LEU A C 1
ATOM 580 O O . LEU A 1 83 ? 7.431 6.348 11.112 1.00 52.09 83 LEU A O 1
ATOM 584 N N . ALA A 1 84 ? 7.049 5.651 9.011 1.00 59.16 84 ALA A N 1
ATOM 585 C CA . ALA A 1 84 ? 5.603 5.519 9.129 1.00 59.16 84 ALA A CA 1
ATOM 586 C C . ALA A 1 84 ? 5.228 4.245 9.907 1.00 59.16 84 ALA A C 1
ATOM 588 O O . ALA A 1 84 ? 5.638 3.145 9.533 1.00 59.16 84 ALA A O 1
ATOM 589 N N . ARG A 1 85 ? 4.412 4.371 10.963 1.00 70.44 85 ARG A N 1
ATOM 590 C CA . ARG A 1 85 ? 3.874 3.208 11.687 1.00 70.44 85 ARG A CA 1
ATOM 591 C C . ARG A 1 85 ? 2.502 2.808 11.162 1.00 70.44 85 ARG A C 1
ATOM 593 O O . ARG A 1 85 ? 1.665 3.651 10.831 1.00 70.44 85 ARG A O 1
ATOM 600 N N . SER A 1 86 ? 2.271 1.501 11.154 1.00 80.31 86 SER A N 1
ATOM 601 C CA . SER A 1 86 ? 0.960 0.903 10.927 1.00 80.31 86 SER A CA 1
ATOM 602 C C . SER A 1 86 ? 0.575 0.057 12.138 1.00 80.31 86 SER A C 1
ATOM 604 O O . SER A 1 86 ? 1.429 -0.531 12.797 1.00 80.31 86 SER A O 1
ATOM 606 N N . ARG A 1 87 ? -0.718 0.025 12.456 1.00 88.19 87 ARG A N 1
ATOM 607 C CA . ARG A 1 87 ? -1.300 -0.885 13.443 1.00 88.19 87 ARG A CA 1
ATOM 608 C C . ARG A 1 87 ? -2.314 -1.769 12.730 1.00 88.19 87 ARG A C 1
ATOM 610 O O . ARG A 1 87 ? -3.376 -1.284 12.344 1.00 88.19 87 ARG A O 1
ATOM 617 N N . LEU A 1 88 ? -1.960 -3.036 12.544 1.00 89.75 88 LEU A N 1
ATOM 618 C CA . LEU A 1 88 ? -2.823 -4.071 11.967 1.00 89.75 88 LEU A CA 1
ATOM 619 C C . LEU A 1 88 ? -3.777 -4.658 13.017 1.00 89.75 88 LEU A C 1
ATOM 621 O O . LEU A 1 88 ? -3.561 -4.483 14.222 1.00 89.75 88 LEU A O 1
ATOM 625 N N . GLY A 1 89 ? -4.809 -5.369 12.561 1.00 92.00 89 GLY A N 1
ATOM 626 C CA . GLY A 1 89 ? -5.668 -6.194 13.405 1.00 92.00 89 GLY A CA 1
ATOM 627 C C . GLY A 1 89 ? -6.506 -5.412 14.415 1.00 92.00 89 GLY A C 1
ATOM 628 O O . GLY A 1 89 ? -6.755 -5.901 15.515 1.00 92.00 89 GLY A O 1
ATOM 629 N N . CYS A 1 90 ? -6.913 -4.176 14.108 1.00 96.00 90 CYS A N 1
ATOM 630 C CA . CYS A 1 90 ? -7.809 -3.439 14.998 1.00 96.00 90 CYS A CA 1
ATOM 631 C C . CYS A 1 90 ? -9.240 -3.967 14.830 1.00 96.00 90 CYS A C 1
ATOM 633 O O . CYS A 1 90 ? -9.874 -3.714 13.809 1.00 96.00 90 CYS A O 1
ATOM 635 N N . GLU A 1 91 ? -9.752 -4.675 15.836 1.00 96.81 91 GLU A N 1
ATOM 636 C CA . GLU A 1 91 ? -11.080 -5.319 15.802 1.00 96.81 91 GLU A CA 1
ATOM 637 C C . GLU A 1 91 ? -12.189 -4.495 16.478 1.00 96.81 91 GLU A C 1
ATOM 639 O O . GLU A 1 91 ? -13.375 -4.794 16.347 1.00 96.81 91 GLU A O 1
ATOM 644 N N . GLU A 1 92 ? -11.830 -3.420 17.180 1.00 96.81 92 GLU A N 1
ATOM 645 C CA . GLU A 1 92 ? -12.770 -2.590 17.934 1.00 96.81 92 GLU A CA 1
ATOM 646 C C . GLU A 1 92 ? -12.405 -1.099 17.896 1.00 96.81 92 GLU A C 1
ATOM 648 O O . GLU A 1 92 ? -11.259 -0.708 17.662 1.00 96.81 92 GLU A O 1
ATOM 653 N N . VAL A 1 93 ? -13.394 -0.233 18.155 1.00 96.88 93 VAL A N 1
ATOM 654 C CA . VAL A 1 93 ? -13.228 1.233 18.105 1.00 96.88 93 VAL A CA 1
ATOM 655 C C . VAL A 1 93 ? -12.177 1.720 19.111 1.00 96.88 93 VAL A C 1
ATOM 657 O O . VAL A 1 93 ? -11.441 2.662 18.821 1.00 96.88 93 VAL A O 1
ATOM 660 N N . SER A 1 94 ? -12.070 1.081 20.279 1.00 96.38 94 SER A N 1
ATOM 661 C CA . SER A 1 94 ? -11.023 1.340 21.280 1.00 96.38 94 SER A CA 1
ATOM 662 C C . SER A 1 94 ? -9.622 1.080 20.731 1.00 96.38 94 SER A C 1
ATOM 664 O O . SER A 1 94 ? -8.739 1.911 20.941 1.00 96.38 94 SER A O 1
ATOM 666 N N . ALA A 1 95 ? -9.423 -0.007 19.980 1.00 96.69 95 ALA A N 1
ATOM 667 C CA . ALA A 1 95 ? -8.143 -0.317 19.346 1.00 96.69 95 ALA A CA 1
ATOM 668 C C . ALA A 1 95 ? -7.774 0.731 18.282 1.00 96.69 95 ALA A C 1
ATOM 670 O O . ALA A 1 95 ? -6.645 1.221 18.264 1.00 96.69 95 ALA A O 1
ATOM 671 N N . VAL A 1 96 ? -8.742 1.166 17.464 1.00 97.19 96 VAL A N 1
ATOM 672 C CA . VAL A 1 96 ? -8.540 2.268 16.502 1.00 97.19 96 VAL A CA 1
ATOM 673 C C . VAL A 1 96 ? -8.193 3.572 17.227 1.00 97.19 96 VAL A C 1
ATOM 675 O O . VAL A 1 96 ? -7.273 4.284 16.827 1.00 97.19 96 VAL A O 1
ATOM 678 N N . ARG A 1 97 ? -8.888 3.883 18.329 1.00 96.94 97 ARG A N 1
ATOM 679 C CA . ARG A 1 97 ? -8.614 5.068 19.155 1.00 96.94 97 ARG A CA 1
ATOM 680 C C . ARG A 1 97 ? -7.199 5.049 19.720 1.00 96.94 97 ARG A C 1
ATOM 682 O O . ARG A 1 97 ? -6.525 6.077 19.690 1.00 96.94 97 ARG A O 1
ATOM 689 N N . GLN A 1 98 ? -6.761 3.895 20.217 1.00 94.94 98 GLN A N 1
ATOM 690 C CA . GLN A 1 98 ? -5.408 3.705 20.717 1.00 94.94 98 GLN A CA 1
ATOM 691 C C . GLN A 1 98 ? -4.381 3.903 19.598 1.00 94.94 98 GLN A C 1
ATOM 693 O O . GLN A 1 98 ? -3.450 4.683 19.776 1.00 94.94 98 GLN A O 1
ATOM 698 N N . ALA A 1 99 ? -4.585 3.290 18.430 1.00 94.31 99 ALA A N 1
ATOM 699 C CA . ALA A 1 99 ? -3.691 3.453 17.286 1.00 94.31 99 ALA A CA 1
ATOM 700 C C . ALA A 1 99 ? -3.564 4.927 16.856 1.00 94.31 99 ALA A C 1
ATOM 702 O O . ALA A 1 99 ? -2.464 5.421 16.622 1.00 94.31 99 ALA A O 1
ATOM 703 N N . LEU A 1 100 ? -4.675 5.673 16.820 1.00 94.00 100 LEU A N 1
ATOM 704 C CA . LEU A 1 100 ? -4.660 7.110 16.526 1.00 94.00 100 LEU A CA 1
ATOM 705 C C . LEU A 1 100 ? -3.921 7.926 17.596 1.00 94.00 100 LEU A C 1
ATOM 707 O O . LEU A 1 100 ? -3.237 8.892 17.258 1.00 94.00 100 LEU A O 1
ATOM 711 N N . ALA A 1 101 ? -4.046 7.560 18.875 1.00 92.19 101 ALA A N 1
ATOM 712 C CA . ALA A 1 101 ? -3.284 8.190 19.950 1.00 92.19 101 ALA A CA 1
ATOM 713 C C . ALA A 1 101 ? -1.779 7.912 19.808 1.00 92.19 101 ALA A C 1
ATOM 715 O O . ALA A 1 101 ? -0.974 8.832 19.926 1.00 92.19 101 ALA A O 1
ATOM 716 N N . GLU A 1 102 ? -1.398 6.674 19.490 1.00 89.38 102 GLU A N 1
ATOM 717 C CA . GLU A 1 102 ? -0.004 6.287 19.252 1.00 89.38 102 GLU A CA 1
ATOM 718 C C . GLU A 1 102 ? 0.602 7.075 18.082 1.00 89.38 102 GLU A C 1
ATOM 720 O O . GLU A 1 102 ? 1.693 7.631 18.223 1.00 89.38 102 GLU A O 1
ATOM 725 N N . LEU A 1 103 ? -0.124 7.213 16.967 1.00 86.69 103 LEU A N 1
ATOM 726 C CA . LEU A 1 103 ? 0.294 8.057 15.841 1.00 86.69 103 LEU A CA 1
ATOM 727 C C . LEU A 1 103 ? 0.454 9.532 16.240 1.00 86.69 103 LEU A C 1
ATOM 729 O O . LEU A 1 103 ? 1.385 10.193 15.780 1.00 86.69 103 LEU A O 1
ATOM 733 N N . ALA A 1 104 ? -0.412 10.054 17.114 1.00 85.12 104 ALA A N 1
ATOM 734 C CA . ALA A 1 104 ? -0.296 11.425 17.606 1.00 85.12 104 ALA A CA 1
ATOM 735 C C . ALA A 1 104 ? 1.007 11.639 18.393 1.00 85.12 104 ALA A C 1
ATOM 737 O O . ALA A 1 104 ? 1.682 12.645 18.189 1.00 85.12 104 ALA A O 1
ATOM 738 N N . THR A 1 105 ? 1.386 10.679 19.247 1.00 81.00 105 THR A N 1
ATOM 739 C CA . THR A 1 105 ? 2.619 10.762 20.054 1.00 81.00 105 THR A CA 1
ATOM 740 C C . THR A 1 105 ? 3.903 10.658 19.230 1.00 81.00 105 THR A C 1
ATOM 742 O O . THR A 1 105 ? 4.938 11.178 19.634 1.00 81.00 105 THR A O 1
ATOM 745 N N . GLN A 1 106 ? 3.845 10.048 18.044 1.00 72.62 106 GLN A N 1
ATOM 746 C CA . GLN A 1 106 ? 4.998 9.943 17.141 1.00 72.62 106 GLN A CA 1
ATOM 747 C C . GLN A 1 106 ? 5.384 11.273 16.499 1.00 72.62 106 GLN A C 1
ATOM 749 O O . GLN A 1 106 ? 6.481 11.394 15.962 1.00 72.62 106 GLN A O 1
ATOM 754 N N . ARG A 1 107 ? 4.515 12.288 16.558 1.00 67.19 107 ARG A N 1
ATOM 755 C CA . ARG A 1 107 ? 4.839 13.630 16.055 1.00 67.19 107 ARG A CA 1
ATOM 756 C C . ARG A 1 107 ? 6.080 14.228 16.706 1.00 67.19 107 ARG A C 1
ATOM 758 O O . ARG A 1 107 ? 6.768 15.001 16.045 1.00 67.19 107 ARG A O 1
ATOM 765 N N . ASP A 1 108 ? 6.361 13.832 17.942 1.00 69.81 108 ASP A N 1
ATOM 766 C CA . ASP A 1 108 ? 7.503 14.306 18.718 1.00 69.81 108 ASP A CA 1
ATOM 767 C C . ASP A 1 108 ? 8.747 13.411 18.553 1.00 69.81 108 ASP A C 1
ATOM 769 O O . ASP A 1 108 ? 9.769 13.659 19.195 1.00 69.81 108 ASP A O 1
ATOM 773 N N . ASP A 1 109 ? 8.695 12.377 17.699 1.00 67.81 109 ASP A N 1
ATOM 774 C CA . ASP A 1 109 ? 9.859 11.540 17.399 1.00 67.81 109 ASP A CA 1
ATOM 775 C C . ASP A 1 109 ? 10.960 12.398 16.740 1.00 67.81 109 ASP A C 1
ATOM 777 O O . ASP A 1 109 ? 10.703 13.027 15.706 1.00 67.81 109 ASP A O 1
ATOM 781 N N . PRO A 1 110 ? 12.191 12.435 17.292 1.00 64.62 110 PRO A N 1
ATOM 782 C CA . PRO A 1 110 ? 13.280 13.249 16.759 1.00 64.62 110 PRO A CA 1
ATOM 783 C C . PRO A 1 110 ? 13.568 13.010 15.273 1.00 64.62 110 PRO A C 1
ATOM 785 O O . PRO A 1 110 ? 13.916 13.955 14.563 1.00 64.62 110 PRO A O 1
ATOM 788 N N . TRP A 1 111 ? 13.389 11.779 14.783 1.00 63.03 111 TRP A N 1
ATOM 789 C CA . TRP A 1 111 ? 13.579 11.446 13.372 1.00 63.03 111 TRP A CA 1
ATOM 790 C C . TRP A 1 111 ? 12.466 12.012 12.498 1.00 63.03 111 TRP A C 1
ATOM 792 O O . TRP A 1 111 ? 12.738 12.527 11.415 1.00 63.03 111 TRP A O 1
ATOM 802 N N . LEU A 1 112 ? 11.222 11.989 12.981 1.00 64.88 112 LEU A N 1
ATOM 803 C CA . LEU A 1 112 ? 10.083 12.555 12.262 1.00 64.88 112 LEU A CA 1
ATOM 804 C C . LEU A 1 112 ? 10.108 14.090 12.277 1.00 64.88 112 LEU A C 1
ATOM 806 O O . LEU A 1 112 ? 9.746 14.729 11.290 1.00 64.88 112 LEU A O 1
ATOM 810 N N . VAL A 1 113 ? 10.578 14.691 13.372 1.00 66.88 113 VAL A N 1
ATOM 811 C CA . VAL A 1 113 ? 10.840 16.133 13.466 1.00 66.88 113 VAL A CA 1
ATOM 812 C C . VAL A 1 113 ? 11.941 16.537 12.486 1.00 66.88 113 VAL A C 1
ATOM 814 O O . VAL A 1 113 ? 11.750 17.488 11.728 1.00 66.88 113 VAL A O 1
ATOM 817 N N . ALA A 1 114 ? 13.056 15.801 12.444 1.00 66.06 114 ALA A N 1
ATOM 818 C CA . ALA A 1 114 ? 14.131 16.044 11.485 1.00 66.06 114 ALA A CA 1
ATOM 819 C C . ALA A 1 114 ? 13.637 15.889 10.038 1.00 66.06 114 ALA A C 1
ATOM 821 O O . ALA A 1 114 ? 13.899 16.760 9.213 1.00 66.06 114 ALA A O 1
ATOM 822 N N . TYR A 1 115 ? 12.856 14.849 9.737 1.00 64.81 115 TYR A N 1
ATOM 823 C CA . TYR A 1 115 ? 12.241 14.643 8.423 1.00 64.81 115 TYR A CA 1
ATOM 824 C C . TYR A 1 115 ? 11.371 15.841 7.997 1.00 64.81 115 TYR A C 1
ATOM 826 O O . TYR A 1 115 ? 11.548 16.389 6.911 1.00 64.81 115 TYR A O 1
ATOM 834 N N . ARG A 1 116 ? 10.499 16.337 8.887 1.00 66.62 116 ARG A N 1
ATOM 835 C CA . ARG A 1 116 ? 9.649 17.516 8.625 1.00 66.62 116 ARG A CA 1
ATOM 836 C C . ARG A 1 116 ? 10.429 18.808 8.434 1.00 66.62 116 ARG A C 1
ATOM 838 O O . ARG A 1 116 ? 9.960 19.678 7.718 1.00 66.62 116 ARG A O 1
ATOM 845 N N . GLN A 1 117 ? 11.575 18.965 9.093 1.00 64.06 117 GLN A N 1
ATOM 846 C CA . GLN A 1 117 ? 12.417 20.151 8.914 1.00 64.06 117 GLN A CA 1
ATOM 847 C C . GLN A 1 117 ? 13.052 20.204 7.519 1.00 64.06 117 GLN A C 1
ATOM 849 O O . GLN A 1 117 ? 13.385 21.291 7.052 1.00 64.06 117 GLN A O 1
ATOM 854 N N . HIS A 1 118 ? 13.198 19.050 6.859 1.00 57.94 118 HIS A N 1
ATOM 855 C CA . HIS A 1 118 ? 13.712 18.943 5.493 1.00 57.94 118 HIS A CA 1
ATOM 856 C C . HIS A 1 118 ? 12.591 18.926 4.437 1.00 57.94 118 HIS A C 1
ATOM 858 O O . HIS A 1 118 ? 12.835 19.285 3.288 1.00 57.94 118 HIS A O 1
ATOM 864 N N . GLY A 1 119 ? 11.362 18.559 4.817 1.00 54.66 119 GLY A N 1
ATOM 865 C CA . GLY A 1 119 ? 10.169 18.670 3.977 1.00 54.66 119 GLY A CA 1
ATOM 866 C C . GLY A 1 119 ? 9.597 20.092 3.974 1.00 54.66 119 GLY A C 1
ATOM 867 O O . GLY A 1 119 ? 9.421 20.709 5.020 1.00 54.66 119 GLY A O 1
ATOM 868 N N . GLY A 1 120 ? 9.285 20.640 2.796 1.00 51.09 120 GLY A N 1
ATOM 869 C CA . GLY A 1 120 ? 8.618 21.943 2.682 1.00 51.09 120 GLY A CA 1
ATOM 870 C C . GLY A 1 120 ? 7.248 21.987 3.381 1.00 51.09 120 GLY A C 1
ATOM 871 O O . GLY A 1 120 ? 6.711 20.964 3.802 1.00 51.09 120 GLY A O 1
ATOM 872 N N . ALA A 1 121 ? 6.659 23.185 3.492 1.00 51.44 121 ALA A N 1
ATOM 873 C CA . ALA A 1 121 ? 5.338 23.410 4.092 1.00 51.44 121 ALA A CA 1
ATOM 874 C C . ALA A 1 121 ? 4.231 22.619 3.357 1.00 51.44 121 ALA A C 1
ATOM 876 O O . ALA A 1 121 ? 3.628 23.104 2.402 1.00 51.44 121 ALA A O 1
ATOM 877 N N . GLY A 1 122 ? 4.004 21.377 3.786 1.00 57.28 122 GLY A N 1
ATOM 878 C CA . GLY A 1 122 ? 3.067 20.437 3.180 1.00 57.28 122 GLY A CA 1
ATOM 879 C C . GLY A 1 122 ? 1.704 20.386 3.871 1.00 57.28 122 GLY A C 1
ATOM 880 O O . GLY A 1 122 ? 1.473 20.996 4.917 1.00 57.28 122 GLY A O 1
ATOM 881 N N . SER A 1 123 ? 0.788 19.622 3.271 1.00 64.56 123 SER A N 1
ATOM 882 C CA . SER A 1 123 ? -0.505 19.257 3.860 1.00 64.56 123 SER A CA 1
ATOM 883 C C . SER A 1 123 ? -0.341 18.658 5.263 1.00 64.56 123 SER A C 1
ATOM 885 O O . SER A 1 123 ? 0.637 17.956 5.499 1.00 64.56 123 SER A O 1
ATOM 887 N N . PRO A 1 124 ? -1.277 18.883 6.201 1.00 80.44 124 PRO A N 1
ATOM 888 C CA . PRO A 1 124 ? -1.179 18.299 7.536 1.00 80.44 124 PRO A CA 1
ATOM 889 C C . PRO A 1 124 ? -1.229 16.770 7.461 1.00 80.44 124 PRO A C 1
ATOM 891 O O . PRO A 1 124 ? -1.998 16.224 6.669 1.00 80.44 124 PRO A O 1
ATOM 894 N N . ASP A 1 125 ? -0.476 16.086 8.328 1.00 85.38 125 ASP A N 1
ATOM 895 C CA . ASP A 1 125 ? -0.538 14.621 8.383 1.00 85.38 125 ASP A CA 1
ATOM 896 C C . ASP A 1 125 ? -1.964 14.130 8.618 1.00 85.38 125 ASP A C 1
ATOM 898 O O . ASP A 1 125 ? -2.802 14.781 9.265 1.00 85.38 125 ASP A O 1
ATOM 902 N N . ARG A 1 126 ? -2.198 12.920 8.131 1.00 91.31 126 ARG A N 1
ATOM 903 C CA . ARG A 1 126 ? -3.444 12.193 8.285 1.00 91.31 126 ARG A CA 1
ATOM 904 C C . ARG A 1 126 ? -3.175 10.792 8.811 1.00 91.31 126 ARG A C 1
ATOM 906 O O . ARG A 1 126 ? -2.057 10.286 8.758 1.00 91.31 126 ARG A O 1
ATOM 913 N N . ALA A 1 127 ? -4.228 10.175 9.317 1.00 93.12 127 ALA A N 1
ATOM 914 C CA . ALA A 1 127 ? -4.299 8.739 9.502 1.00 93.12 127 ALA A CA 1
ATOM 915 C C . ALA A 1 127 ? -5.244 8.158 8.449 1.00 93.12 127 ALA A C 1
ATOM 917 O O . ALA A 1 127 ? -6.247 8.782 8.100 1.00 93.12 127 ALA A O 1
ATOM 918 N N . ILE A 1 128 ? -4.933 6.965 7.962 1.00 95.06 128 ILE A N 1
ATOM 919 C CA . ILE A 1 128 ? -5.817 6.182 7.105 1.00 95.06 128 ILE A CA 1
ATOM 920 C C . ILE A 1 128 ? -6.303 4.999 7.937 1.00 95.06 128 ILE A C 1
ATOM 922 O O . ILE A 1 128 ? -5.488 4.196 8.387 1.00 95.06 128 ILE A O 1
ATOM 926 N N . VAL A 1 129 ? -7.615 4.909 8.155 1.00 97.00 129 VAL A N 1
ATOM 927 C CA . VAL A 1 129 ? -8.267 3.743 8.772 1.00 97.00 129 VAL A CA 1
ATOM 928 C C . VAL A 1 129 ? -8.903 2.946 7.647 1.00 97.00 129 VAL A C 1
ATOM 930 O O . VAL A 1 129 ? -9.877 3.402 7.053 1.00 97.00 129 VAL A O 1
ATOM 933 N N . GLN A 1 130 ? -8.333 1.798 7.311 1.00 96.62 130 GLN A N 1
ATOM 934 C CA . GLN A 1 130 ? -8.681 1.040 6.112 1.00 96.62 130 GLN A CA 1
ATOM 935 C C . GLN A 1 130 ? -9.033 -0.401 6.469 1.00 96.62 130 GLN A C 1
ATOM 937 O O . GLN A 1 130 ? -8.430 -0.975 7.368 1.00 96.62 130 GLN A O 1
ATOM 942 N N . GLN A 1 131 ? -10.005 -0.983 5.770 1.00 96.44 131 GLN A N 1
ATOM 943 C CA . GLN A 1 131 ? -10.335 -2.397 5.891 1.00 96.44 131 GLN A CA 1
ATOM 944 C C . GLN A 1 131 ? -9.081 -3.236 5.647 1.00 96.44 131 GLN A C 1
ATOM 946 O O . GLN A 1 131 ? -8.437 -3.104 4.604 1.00 96.44 131 GLN A O 1
ATOM 951 N N . GLU A 1 132 ? -8.739 -4.090 6.605 1.00 94.06 132 GLU A N 1
ATOM 952 C CA . GLU A 1 132 ? -7.678 -5.065 6.412 1.00 94.06 132 GLU A CA 1
ATOM 953 C C . GLU A 1 132 ? -8.193 -6.180 5.502 1.00 94.06 132 GLU A C 1
ATOM 955 O O . GLU A 1 132 ? -9.292 -6.699 5.701 1.00 94.06 132 GLU A O 1
ATOM 960 N N . VAL A 1 133 ? -7.407 -6.519 4.481 1.00 92.38 133 VAL A N 1
ATOM 961 C CA . VAL A 1 133 ? -7.717 -7.611 3.557 1.00 92.38 133 VAL A CA 1
ATOM 962 C C . VAL A 1 133 ? -7.008 -8.868 4.060 1.00 92.38 133 VAL A C 1
ATOM 964 O O . VAL A 1 133 ? -5.772 -8.878 4.078 1.00 92.38 133 VAL A O 1
ATOM 967 N N . PRO A 1 134 ? -7.743 -9.930 4.449 1.00 89.56 134 PRO A N 1
ATOM 968 C CA . PRO A 1 134 ? -7.147 -11.225 4.755 1.00 89.56 134 PRO A CA 1
ATOM 969 C C . PRO A 1 134 ? -6.361 -11.722 3.545 1.00 89.56 134 PRO A C 1
ATOM 971 O O . PRO A 1 134 ? -6.921 -11.941 2.470 1.00 89.56 134 PRO A O 1
ATOM 974 N N . ARG A 1 135 ? -5.042 -11.836 3.700 1.00 89.19 135 ARG A N 1
ATOM 975 C CA . ARG A 1 135 ? -4.129 -12.035 2.576 1.00 89.19 135 ARG A CA 1
ATOM 976 C C . ARG A 1 135 ? -3.570 -13.444 2.534 1.00 89.19 135 ARG A C 1
ATOM 978 O O . ARG A 1 135 ? -3.063 -13.941 3.533 1.00 89.19 135 ARG A O 1
ATOM 985 N N . ARG A 1 136 ? -3.539 -14.019 1.335 1.00 92.44 136 ARG A N 1
ATOM 986 C CA . ARG A 1 136 ? -2.671 -15.148 0.988 1.00 92.44 136 ARG A CA 1
ATOM 987 C C . ARG A 1 136 ? -1.249 -14.670 0.693 1.00 92.44 136 ARG A C 1
ATOM 989 O O . ARG A 1 136 ? -0.292 -15.344 1.071 1.00 92.44 136 ARG A O 1
ATOM 996 N N . ALA A 1 137 ? -1.119 -13.513 0.041 1.00 91.06 137 ALA A N 1
ATOM 997 C CA . ALA A 1 137 ? 0.167 -12.913 -0.299 1.00 91.06 137 ALA A CA 1
ATOM 998 C C . ALA A 1 137 ? 0.121 -11.378 -0.272 1.00 91.06 137 ALA A C 1
ATOM 1000 O O . ALA A 1 137 ? -0.893 -10.766 -0.615 1.00 91.06 137 ALA A O 1
ATOM 1001 N N . LEU A 1 138 ? 1.240 -10.768 0.113 1.00 88.25 138 LEU A N 1
ATOM 1002 C CA . LEU A 1 138 ? 1.565 -9.366 -0.141 1.00 88.25 138 LEU A CA 1
ATOM 1003 C C . LEU A 1 138 ? 2.557 -9.305 -1.298 1.00 88.25 138 LEU A C 1
ATOM 1005 O O . LEU A 1 138 ? 3.549 -10.030 -1.285 1.00 88.25 138 LEU A O 1
ATOM 1009 N N . LEU A 1 139 ? 2.293 -8.435 -2.264 1.00 87.38 139 LEU A N 1
ATOM 1010 C CA . LEU A 1 139 ? 3.182 -8.155 -3.375 1.00 87.38 139 LEU A CA 1
ATOM 1011 C C . LEU A 1 139 ? 3.703 -6.729 -3.259 1.00 87.38 139 LEU A C 1
ATOM 1013 O O . LEU A 1 139 ? 2.906 -5.792 -3.167 1.00 87.38 139 LEU A O 1
ATOM 1017 N N . VAL A 1 140 ? 5.020 -6.576 -3.321 1.00 85.75 140 VAL A N 1
ATOM 1018 C CA . VAL A 1 140 ? 5.665 -5.301 -3.649 1.00 85.75 140 VAL A CA 1
ATOM 1019 C C . VAL A 1 140 ? 5.963 -5.339 -5.134 1.00 85.75 140 VAL A C 1
ATOM 1021 O O . VAL A 1 140 ? 6.556 -6.302 -5.610 1.00 85.75 140 VAL A O 1
ATOM 1024 N N . VAL A 1 141 ? 5.498 -4.341 -5.876 1.00 84.00 141 VAL A N 1
ATOM 1025 C CA . VAL A 1 141 ? 5.584 -4.310 -7.334 1.00 84.00 141 VAL A CA 1
ATOM 1026 C C . VAL A 1 141 ? 6.284 -3.039 -7.774 1.00 84.00 141 VAL A C 1
ATOM 1028 O O . VAL A 1 141 ? 5.738 -1.943 -7.655 1.00 84.00 141 VAL A O 1
ATOM 1031 N N . ALA A 1 142 ? 7.467 -3.203 -8.351 1.00 83.69 142 ALA A N 1
ATOM 1032 C CA . ALA A 1 142 ? 8.200 -2.134 -8.996 1.00 83.69 142 ALA A CA 1
ATOM 1033 C C . ALA A 1 142 ? 7.883 -2.102 -10.496 1.00 83.69 142 ALA A C 1
ATOM 1035 O O . ALA A 1 142 ? 8.063 -3.087 -11.215 1.00 83.69 142 ALA A O 1
ATOM 1036 N N . VAL A 1 143 ? 7.428 -0.949 -10.978 1.00 83.75 143 VAL A N 1
ATOM 1037 C CA . VAL A 1 143 ? 7.093 -0.702 -12.382 1.00 83.75 143 VAL A CA 1
ATOM 1038 C C . VAL A 1 143 ? 7.994 0.407 -12.916 1.00 83.75 143 VAL A C 1
ATOM 1040 O O . VAL A 1 143 ? 7.727 1.581 -12.647 1.00 83.75 143 VAL A O 1
ATOM 1043 N N . PRO A 1 144 ? 9.055 0.087 -13.670 1.00 77.75 144 PRO A N 1
ATOM 1044 C CA . PRO A 1 144 ? 9.929 1.102 -14.235 1.00 77.75 144 PRO A CA 1
ATOM 1045 C C . PRO A 1 144 ? 9.254 1.862 -15.402 1.00 77.75 144 PRO A C 1
ATOM 1047 O O . PRO A 1 144 ? 8.286 1.366 -15.989 1.00 77.75 144 PRO A O 1
ATOM 1050 N N . PRO A 1 145 ? 9.757 3.051 -15.792 1.00 77.19 145 PRO A N 1
ATOM 1051 C CA . PRO A 1 145 ? 9.138 3.892 -16.826 1.00 77.19 145 PRO A CA 1
ATOM 1052 C C . PRO A 1 145 ? 9.033 3.226 -18.205 1.00 77.19 145 PRO A C 1
ATOM 1054 O O . PRO A 1 145 ? 8.114 3.507 -18.971 1.00 77.19 145 PRO A O 1
ATOM 1057 N N . GLU A 1 146 ? 9.977 2.344 -18.537 1.00 74.81 146 GLU A N 1
ATOM 1058 C CA . GLU A 1 146 ? 10.000 1.558 -19.776 1.00 74.81 146 GLU A CA 1
ATOM 1059 C C . GLU A 1 146 ? 8.937 0.449 -19.849 1.00 74.81 146 GLU A C 1
ATOM 1061 O O . GLU A 1 146 ? 8.778 -0.169 -20.906 1.00 74.81 146 GLU A O 1
ATOM 1066 N N . GLY A 1 147 ? 8.227 0.191 -18.750 1.00 75.12 147 GLY A N 1
ATOM 1067 C CA . GLY A 1 147 ? 7.249 -0.880 -18.626 1.00 75.12 147 GLY A CA 1
ATOM 1068 C C . GLY A 1 147 ? 7.846 -2.229 -18.216 1.00 75.12 147 GLY A C 1
ATOM 1069 O O . GLY A 1 147 ? 9.055 -2.405 -18.062 1.00 75.12 147 GLY A O 1
ATOM 1070 N N . GLY A 1 148 ? 6.955 -3.204 -18.035 1.00 77.75 148 GLY A N 1
ATOM 1071 C CA . GLY A 1 148 ? 7.252 -4.417 -17.274 1.00 77.75 148 GLY A CA 1
ATOM 1072 C C . GLY A 1 148 ? 7.042 -4.196 -15.775 1.00 77.75 148 GLY A C 1
ATOM 1073 O O . GLY A 1 148 ? 6.840 -3.073 -15.327 1.00 77.75 148 GLY A O 1
ATOM 1074 N N . ALA A 1 149 ? 7.045 -5.282 -15.010 1.00 79.56 149 ALA A N 1
ATOM 1075 C CA . ALA A 1 149 ? 6.893 -5.230 -13.565 1.00 79.56 149 ALA A CA 1
ATOM 1076 C C . ALA A 1 149 ? 7.784 -6.291 -12.919 1.00 79.56 149 ALA A C 1
ATOM 1078 O O . ALA A 1 149 ? 7.796 -7.449 -13.355 1.00 79.56 149 ALA A O 1
ATOM 1079 N N . GLU A 1 150 ? 8.515 -5.882 -11.893 1.00 79.88 150 GLU A N 1
ATOM 1080 C CA . GLU A 1 150 ? 9.239 -6.758 -10.980 1.00 79.88 150 GLU A CA 1
ATOM 1081 C C . GLU A 1 150 ? 8.448 -6.852 -9.684 1.00 79.88 150 GLU A C 1
ATOM 1083 O O . GLU A 1 150 ? 7.867 -5.864 -9.235 1.00 79.88 150 GLU A O 1
ATOM 1088 N N . ILE A 1 151 ? 8.372 -8.052 -9.121 1.00 79.88 151 ILE A N 1
ATOM 1089 C CA . ILE A 1 151 ? 7.608 -8.315 -7.911 1.00 79.88 151 ILE A CA 1
ATOM 1090 C C . ILE A 1 151 ? 8.460 -9.005 -6.865 1.00 79.88 151 ILE A C 1
ATOM 1092 O O . ILE A 1 151 ? 9.274 -9.870 -7.190 1.00 79.88 151 ILE A O 1
ATOM 1096 N N . GLU A 1 152 ? 8.169 -8.685 -5.615 1.00 81.69 152 GLU A N 1
ATOM 1097 C CA . GLU A 1 152 ? 8.492 -9.489 -4.447 1.00 81.69 152 GLU A CA 1
ATOM 1098 C C . GLU A 1 152 ? 7.187 -10.012 -3.852 1.00 81.69 152 GLU A C 1
ATOM 1100 O O . GLU A 1 152 ? 6.229 -9.258 -3.680 1.00 81.69 152 GLU A O 1
ATOM 1105 N N . VAL A 1 153 ? 7.130 -11.307 -3.554 1.00 80.38 153 VAL A N 1
ATOM 1106 C CA . VAL A 1 153 ? 5.946 -11.970 -3.002 1.00 80.38 153 VAL A CA 1
ATOM 1107 C C . VAL A 1 153 ? 6.264 -12.448 -1.597 1.00 80.38 153 VAL A C 1
ATOM 1109 O O . VAL A 1 153 ? 7.191 -13.227 -1.401 1.00 80.38 153 VAL A O 1
ATOM 1112 N N . HIS A 1 154 ? 5.449 -12.037 -0.631 1.00 78.62 154 HIS A N 1
ATOM 1113 C CA . HIS A 1 154 ? 5.522 -12.494 0.752 1.00 78.62 154 HIS A CA 1
ATOM 1114 C C . HIS A 1 154 ? 4.226 -13.217 1.115 1.00 78.62 154 HIS A C 1
ATOM 1116 O O . HIS A 1 154 ? 3.153 -12.606 1.179 1.00 78.62 154 HIS A O 1
ATOM 1122 N N . ALA A 1 155 ? 4.308 -14.520 1.359 1.00 81.06 155 ALA A N 1
ATOM 1123 C CA . ALA A 1 155 ? 3.200 -15.329 1.840 1.00 81.06 155 ALA A CA 1
ATOM 1124 C C . ALA A 1 155 ? 2.750 -14.867 3.238 1.00 81.06 155 ALA A C 1
ATOM 1126 O O . ALA A 1 155 ? 3.529 -14.301 4.003 1.00 81.06 155 ALA A O 1
ATOM 1127 N N . ALA A 1 156 ? 1.477 -15.131 3.553 1.00 65.62 156 ALA A N 1
ATOM 1128 C CA . ALA A 1 156 ? 0.620 -14.591 4.623 1.00 65.62 156 ALA A CA 1
ATOM 1129 C C . ALA A 1 156 ? 1.155 -14.413 6.073 1.00 65.62 156 ALA A C 1
ATOM 1131 O O . ALA A 1 156 ? 0.392 -14.007 6.948 1.00 65.62 156 ALA A O 1
ATOM 1132 N N . SER A 1 157 ? 2.421 -14.672 6.394 1.00 55.09 157 SER A N 1
ATOM 1133 C CA . SER A 1 157 ? 2.931 -14.602 7.768 1.00 55.09 157 SER A CA 1
ATOM 1134 C C . SER A 1 157 ? 3.538 -13.232 8.143 1.00 55.09 157 SER A C 1
ATOM 1136 O O . SER A 1 157 ? 4.683 -12.942 7.817 1.00 55.09 157 SER A O 1
ATOM 1138 N N . GLY A 1 158 ? 2.814 -12.419 8.927 1.00 54.78 158 GLY A N 1
ATOM 1139 C CA . GLY A 1 158 ? 3.351 -11.227 9.631 1.00 54.78 158 GLY A CA 1
ATOM 1140 C C . GLY A 1 158 ? 3.677 -10.009 8.750 1.00 54.78 158 GLY A C 1
ATOM 1141 O O . GLY A 1 158 ? 3.448 -10.050 7.546 1.00 54.78 158 GLY A O 1
ATOM 1142 N N . GLU A 1 159 ? 4.203 -8.913 9.322 1.00 53.28 159 GLU A N 1
ATOM 1143 C CA . GLU A 1 159 ? 4.678 -7.734 8.564 1.00 53.28 159 GLU A CA 1
ATOM 1144 C C . GLU A 1 159 ? 6.043 -8.029 7.919 1.00 53.28 159 GLU A C 1
ATOM 1146 O O . GLU A 1 159 ? 7.063 -7.459 8.295 1.00 53.28 159 GLU A O 1
ATOM 1151 N N . ALA A 1 160 ? 6.067 -8.943 6.943 1.00 52.31 160 ALA A N 1
ATOM 1152 C CA . ALA A 1 160 ? 7.296 -9.465 6.337 1.00 52.31 160 ALA A CA 1
ATOM 1153 C C . ALA A 1 160 ? 8.305 -8.374 5.917 1.00 52.31 160 ALA A C 1
ATOM 1155 O O . ALA A 1 160 ? 9.499 -8.536 6.155 1.00 52.31 160 ALA A O 1
ATOM 1156 N N . LEU A 1 161 ? 7.821 -7.244 5.385 1.00 50.25 161 LEU A N 1
ATOM 1157 C CA . LEU A 1 161 ? 8.651 -6.104 4.980 1.00 50.25 161 LEU A CA 1
ATOM 1158 C C . LEU A 1 161 ? 9.235 -5.322 6.165 1.00 50.25 161 LEU A C 1
ATOM 1160 O O . LEU A 1 161 ? 10.420 -5.003 6.163 1.00 50.25 161 LEU A O 1
ATOM 1164 N N . ALA A 1 162 ? 8.429 -5.025 7.190 1.00 51.47 162 ALA A N 1
ATOM 1165 C CA . ALA A 1 162 ? 8.899 -4.290 8.369 1.00 51.47 162 ALA A CA 1
ATOM 1166 C C . ALA A 1 162 ? 9.880 -5.126 9.207 1.00 51.47 162 ALA A C 1
ATOM 1168 O O . ALA A 1 162 ? 10.750 -4.585 9.888 1.00 51.47 162 ALA A O 1
ATOM 1169 N N . GLU A 1 163 ? 9.750 -6.450 9.135 1.00 50.50 163 GLU A N 1
ATOM 1170 C CA . GLU A 1 163 ? 10.597 -7.411 9.836 1.00 50.50 163 GLU A CA 1
ATOM 1171 C C . GLU A 1 163 ? 11.840 -7.839 9.033 1.00 50.50 163 GLU A C 1
ATOM 1173 O O . GLU A 1 163 ? 12.657 -8.603 9.547 1.00 50.50 163 GLU A O 1
ATOM 1178 N N . GLY A 1 164 ? 12.000 -7.366 7.789 1.00 48.38 164 GLY A N 1
ATOM 1179 C CA . GLY A 1 164 ? 13.158 -7.672 6.942 1.00 48.38 164 GLY A CA 1
ATOM 1180 C C . GLY A 1 164 ? 13.253 -9.140 6.519 1.00 48.38 164 GLY A C 1
ATOM 1181 O O . GLY A 1 164 ? 14.354 -9.672 6.376 1.00 48.38 164 GLY A O 1
ATOM 1182 N N . ARG A 1 165 ? 12.115 -9.825 6.361 1.00 53.81 165 ARG A N 1
ATOM 1183 C CA . ARG A 1 165 ? 12.089 -11.214 5.891 1.00 53.81 165 ARG A CA 1
ATOM 1184 C C . ARG A 1 165 ? 12.246 -11.265 4.375 1.00 53.81 165 ARG A C 1
ATOM 1186 O O . ARG A 1 165 ? 11.601 -10.499 3.662 1.00 53.81 165 ARG A O 1
ATOM 1193 N N . SER A 1 166 ? 13.038 -12.220 3.893 1.00 58.03 166 SER A N 1
ATOM 1194 C CA . SER A 1 166 ? 13.177 -12.485 2.460 1.00 58.03 166 SER A CA 1
ATOM 1195 C C . SER A 1 166 ? 11.827 -12.855 1.825 1.00 58.03 166 SER A C 1
ATOM 1197 O O . SER A 1 166 ? 11.013 -13.517 2.480 1.00 58.03 166 SER A O 1
ATOM 1199 N N . PRO A 1 167 ? 11.578 -12.444 0.572 1.00 64.31 167 PRO A N 1
ATOM 1200 C CA . PRO A 1 167 ? 10.386 -12.848 -0.159 1.00 64.31 167 PRO A CA 1
ATOM 1201 C C . PRO A 1 167 ? 10.432 -14.337 -0.529 1.00 64.31 167 PRO A C 1
ATOM 1203 O O . PRO A 1 167 ? 11.499 -14.919 -0.721 1.00 64.31 167 PRO A O 1
ATOM 1206 N N . ASP A 1 168 ? 9.257 -14.945 -0.682 1.00 72.19 168 ASP A N 1
A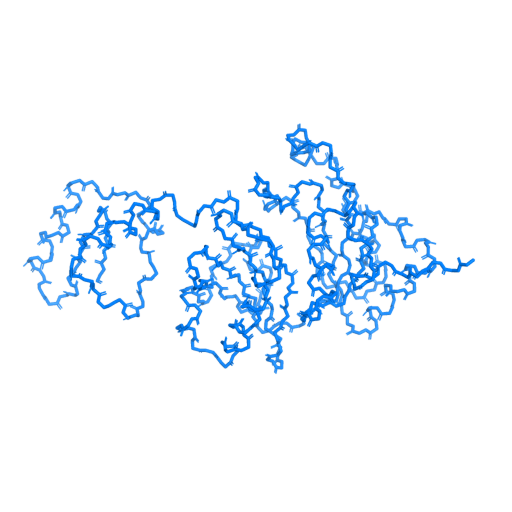TOM 1207 C CA . ASP A 1 168 ? 9.101 -16.311 -1.197 1.00 72.19 168 ASP A CA 1
ATOM 1208 C C . ASP A 1 168 ? 9.371 -16.386 -2.709 1.00 72.19 168 ASP A C 1
ATOM 1210 O O . ASP A 1 168 ? 9.734 -17.436 -3.241 1.00 72.19 168 ASP A O 1
ATOM 1214 N N . TYR A 1 169 ? 9.184 -15.267 -3.412 1.00 73.12 169 TYR A N 1
ATOM 1215 C CA . TYR A 1 169 ? 9.514 -15.106 -4.824 1.00 73.12 169 TYR A CA 1
ATOM 1216 C C . TYR A 1 169 ? 9.956 -13.672 -5.100 1.00 73.12 169 TYR A C 1
ATOM 1218 O O . TYR A 1 169 ? 9.287 -12.738 -4.666 1.00 73.12 169 TYR A O 1
ATOM 1226 N N . ALA A 1 170 ? 11.023 -13.509 -5.882 1.00 73.19 170 ALA A N 1
ATOM 1227 C CA . ALA A 1 170 ? 11.449 -12.226 -6.425 1.00 73.19 170 ALA A CA 1
ATOM 1228 C C . ALA A 1 170 ? 11.789 -12.374 -7.913 1.00 73.19 170 ALA A C 1
ATOM 1230 O O . ALA A 1 170 ? 12.579 -13.245 -8.295 1.00 73.19 170 ALA A O 1
ATOM 1231 N N . GLY A 1 171 ? 11.191 -11.543 -8.764 1.00 67.62 171 GLY A N 1
ATOM 1232 C CA . GLY A 1 171 ? 11.458 -11.567 -10.200 1.00 67.62 171 GLY A CA 1
ATOM 1233 C C . GLY A 1 171 ? 10.387 -10.887 -11.043 1.00 67.62 171 GLY A C 1
ATOM 1234 O O . GLY A 1 171 ? 9.521 -10.175 -10.548 1.00 67.62 171 GLY A O 1
ATOM 1235 N N . LEU A 1 172 ? 10.440 -11.111 -12.356 1.00 76.62 172 LEU A N 1
ATOM 1236 C CA . LEU A 1 172 ? 9.489 -10.523 -13.298 1.00 76.62 172 LEU A CA 1
ATOM 1237 C C . LEU A 1 172 ? 8.076 -11.080 -13.096 1.00 76.62 172 LEU A C 1
ATOM 1239 O O . LEU A 1 172 ? 7.877 -12.293 -13.172 1.00 76.62 172 LEU A O 1
ATOM 1243 N N . LEU A 1 173 ? 7.084 -10.191 -12.994 1.00 80.88 173 LEU A N 1
ATOM 1244 C CA . LEU A 1 173 ? 5.668 -10.541 -12.835 1.00 80.88 173 LEU A CA 1
ATOM 1245 C C . LEU A 1 173 ? 5.199 -11.571 -13.873 1.00 80.88 173 LEU A C 1
ATOM 1247 O O . LEU A 1 173 ? 4.589 -12.578 -13.528 1.00 80.88 173 LEU A O 1
ATOM 1251 N N . ARG A 1 174 ? 5.583 -11.382 -15.140 1.00 82.94 174 ARG A N 1
ATOM 1252 C CA . ARG A 1 174 ? 5.224 -12.287 -16.246 1.00 82.94 174 ARG A CA 1
ATOM 1253 C C . ARG A 1 174 ? 5.730 -13.728 -16.095 1.00 82.94 174 ARG A C 1
ATOM 1255 O O . ARG A 1 174 ? 5.275 -14.608 -16.818 1.00 82.94 174 ARG A O 1
ATOM 1262 N N . HIS A 1 175 ? 6.702 -13.970 -15.216 1.00 81.19 175 HIS A N 1
ATOM 1263 C CA . HIS A 1 175 ? 7.261 -15.296 -14.942 1.00 81.19 175 HIS A CA 1
ATOM 1264 C C . HIS A 1 175 ? 6.763 -15.881 -13.614 1.00 81.19 175 HIS A C 1
ATOM 1266 O O . HIS A 1 175 ? 7.132 -17.005 -13.268 1.00 81.19 175 HIS A O 1
ATOM 1272 N N . TRP A 1 176 ? 5.948 -15.141 -12.862 1.00 85.00 176 TRP A N 1
ATOM 1273 C CA . TRP A 1 176 ? 5.417 -15.612 -11.595 1.00 85.00 176 TRP A CA 1
ATOM 1274 C C . TRP A 1 176 ? 4.361 -16.698 -11.823 1.00 85.00 176 TRP A C 1
ATOM 1276 O O . TRP A 1 176 ? 3.292 -16.456 -12.380 1.00 85.00 176 TRP A O 1
ATOM 1286 N N . ASN A 1 177 ? 4.669 -17.927 -11.409 1.00 90.88 177 ASN A N 1
ATOM 1287 C CA . ASN A 1 177 ? 3.796 -19.079 -11.615 1.00 90.88 177 ASN A CA 1
ATOM 1288 C C . ASN A 1 177 ? 2.711 -19.173 -10.527 1.00 90.88 177 ASN A C 1
ATOM 1290 O O . ASN A 1 177 ? 2.771 -20.042 -9.658 1.00 90.88 177 ASN A O 1
ATOM 1294 N N . ASP A 1 178 ? 1.731 -18.271 -10.576 1.00 93.06 178 ASP A N 1
ATOM 1295 C CA . ASP A 1 178 ? 0.580 -18.238 -9.667 1.00 93.06 178 ASP A CA 1
ATOM 1296 C C . ASP A 1 178 ? -0.707 -17.877 -10.439 1.00 93.06 178 ASP A C 1
ATOM 1298 O O . ASP A 1 178 ? -0.663 -17.018 -11.326 1.00 93.06 178 ASP A O 1
ATOM 1302 N N . PRO A 1 179 ? -1.870 -18.484 -10.124 1.00 95.06 179 PRO A N 1
ATOM 1303 C CA . PRO A 1 179 ? -3.149 -18.118 -10.740 1.00 95.06 179 PRO A CA 1
ATOM 1304 C C . PRO A 1 179 ? -3.519 -16.631 -10.607 1.00 95.06 179 PRO A C 1
ATOM 1306 O O . PRO A 1 179 ? -4.257 -16.113 -11.441 1.00 95.06 179 PRO A O 1
ATOM 1309 N N . ALA A 1 180 ? -3.005 -15.933 -9.590 1.00 95.88 180 ALA A N 1
ATOM 1310 C CA . ALA A 1 180 ? -3.230 -14.504 -9.387 1.00 95.88 180 ALA A CA 1
ATOM 1311 C C . ALA A 1 180 ? -2.386 -13.603 -10.305 1.00 95.88 180 ALA A C 1
ATOM 1313 O O . ALA A 1 180 ? -2.618 -12.395 -10.321 1.00 95.88 180 ALA A O 1
ATOM 1314 N N . ARG A 1 181 ? -1.446 -14.151 -11.094 1.00 95.81 181 ARG A N 1
ATOM 1315 C CA . ARG A 1 181 ? -0.582 -13.366 -11.993 1.00 95.81 181 ARG A CA 1
ATOM 1316 C C . ARG A 1 181 ? -1.386 -12.466 -12.932 1.00 95.81 181 ARG A C 1
ATOM 1318 O O . ARG A 1 181 ? -1.117 -11.274 -12.993 1.00 95.81 181 ARG A O 1
ATOM 1325 N N . GLU A 1 182 ? -2.369 -13.013 -13.647 1.00 97.00 182 GLU A N 1
ATOM 1326 C CA . GLU A 1 182 ? -3.142 -12.247 -14.640 1.00 97.00 182 GLU A CA 1
ATOM 1327 C C . GLU A 1 182 ? -3.980 -11.121 -14.004 1.00 97.00 182 GLU A C 1
ATOM 1329 O O . GLU A 1 182 ? -3.908 -9.988 -14.485 1.00 97.00 182 GLU A O 1
ATOM 1334 N N . PRO A 1 183 ? -4.723 -11.357 -12.901 1.00 97.50 183 PRO A N 1
ATOM 1335 C CA . PRO A 1 183 ? -5.359 -10.277 -12.148 1.00 97.50 183 PRO A CA 1
ATOM 1336 C C . PRO A 1 183 ? -4.386 -9.203 -11.641 1.00 97.50 183 PRO A C 1
ATOM 1338 O O . PRO A 1 183 ? -4.718 -8.017 -11.687 1.00 97.50 183 PRO A O 1
ATOM 1341 N N . VAL A 1 184 ? -3.194 -9.597 -11.174 1.00 97.81 184 VAL A N 1
ATOM 1342 C CA . VAL A 1 184 ? -2.151 -8.662 -10.721 1.00 97.81 184 VAL A CA 1
ATOM 1343 C C . VAL A 1 184 ? -1.640 -7.814 -11.886 1.00 97.81 184 VAL A C 1
ATOM 1345 O O . VAL A 1 184 ? -1.632 -6.593 -11.766 1.00 97.81 184 VAL A O 1
ATOM 1348 N N . GLU A 1 185 ? -1.290 -8.422 -13.024 1.00 97.12 185 GLU A N 1
ATOM 1349 C CA . GLU A 1 185 ? -0.868 -7.708 -14.243 1.00 97.12 185 GLU A CA 1
ATOM 1350 C C . GLU A 1 185 ? -1.922 -6.685 -14.680 1.00 97.12 185 GLU A C 1
ATOM 1352 O O . GLU A 1 185 ? -1.620 -5.503 -14.841 1.00 97.12 185 GLU A O 1
ATOM 1357 N N . ALA A 1 186 ? -3.186 -7.106 -14.768 1.00 97.44 186 ALA A N 1
ATOM 1358 C CA . ALA A 1 186 ? -4.277 -6.223 -15.163 1.00 97.44 186 ALA A CA 1
ATOM 1359 C C . ALA A 1 186 ? -4.484 -5.053 -14.183 1.00 97.44 186 ALA A C 1
ATOM 1361 O O . ALA A 1 186 ? -4.823 -3.940 -14.600 1.00 97.44 186 ALA A O 1
ATOM 1362 N N . LEU A 1 187 ? -4.305 -5.281 -12.876 1.00 98.31 187 LEU A N 1
ATOM 1363 C CA . LEU A 1 187 ? -4.412 -4.223 -11.875 1.00 98.31 187 LEU A CA 1
ATOM 1364 C C . LEU A 1 187 ? -3.231 -3.248 -11.948 1.00 98.31 187 LEU A C 1
ATOM 1366 O O . LEU A 1 187 ? -3.448 -2.039 -11.846 1.00 98.31 187 LEU A O 1
ATOM 1370 N N . VAL A 1 188 ? -2.013 -3.749 -12.154 1.00 97.12 188 VAL A N 1
ATOM 1371 C CA . VAL A 1 188 ? -0.806 -2.929 -12.331 1.00 97.12 188 VAL A CA 1
ATOM 1372 C C . VAL A 1 188 ? -0.964 -2.008 -13.540 1.00 97.12 188 VAL A C 1
ATOM 1374 O O . VAL A 1 188 ? -0.838 -0.792 -13.391 1.00 97.12 188 VAL A O 1
ATOM 1377 N N . ASP A 1 189 ? -1.356 -2.550 -14.696 1.00 96.50 189 ASP A N 1
ATOM 1378 C CA . ASP A 1 189 ? -1.536 -1.778 -15.931 1.00 96.50 189 ASP A CA 1
ATOM 1379 C C . ASP A 1 189 ? -2.572 -0.659 -15.762 1.00 96.50 189 ASP A C 1
ATOM 1381 O O . ASP A 1 189 ? -2.331 0.500 -16.114 1.00 96.50 189 ASP A O 1
ATOM 1385 N N . ARG A 1 190 ? -3.728 -0.979 -15.165 1.00 97.75 190 ARG A N 1
ATOM 1386 C CA . ARG A 1 190 ? -4.773 0.019 -14.890 1.00 97.75 190 ARG A CA 1
ATOM 1387 C C . ARG A 1 190 ? -4.303 1.088 -13.907 1.00 97.75 190 ARG A C 1
ATOM 1389 O O . ARG A 1 190 ? -4.658 2.251 -14.073 1.00 97.75 190 ARG A O 1
ATOM 1396 N N . THR A 1 191 ? -3.533 0.701 -12.891 1.00 97.12 191 THR A N 1
ATOM 1397 C CA . THR A 1 191 ? -3.005 1.623 -11.877 1.00 97.12 191 THR A CA 1
ATOM 1398 C C . THR A 1 191 ? -2.037 2.616 -12.510 1.00 97.12 191 THR A C 1
ATOM 1400 O O . THR A 1 191 ? -2.214 3.823 -12.363 1.00 97.12 191 THR A O 1
ATOM 1403 N N . VAL A 1 192 ? -1.069 2.126 -13.284 1.00 95.19 192 VAL A N 1
ATOM 1404 C CA . VAL A 1 192 ? -0.060 2.954 -13.963 1.00 95.19 192 VAL A CA 1
ATOM 1405 C C . VAL A 1 192 ? -0.699 3.880 -14.999 1.00 95.19 192 VAL A C 1
ATOM 1407 O O . VAL A 1 192 ? -0.275 5.021 -15.134 1.00 95.19 192 VAL A O 1
ATOM 1410 N N . ALA A 1 193 ? -1.768 3.447 -15.674 1.00 95.44 193 ALA A N 1
ATOM 1411 C CA . ALA A 1 193 ? -2.508 4.294 -16.612 1.00 95.44 193 ALA A CA 1
ATOM 1412 C C . ALA A 1 193 ? -3.230 5.489 -15.951 1.00 95.44 193 ALA A C 1
ATOM 1414 O O . ALA A 1 193 ? -3.582 6.446 -16.642 1.00 95.44 193 ALA A O 1
ATOM 1415 N N . ILE A 1 194 ? -3.487 5.431 -14.638 1.00 95.62 194 ILE A N 1
ATOM 1416 C CA . ILE A 1 194 ? -4.144 6.501 -13.869 1.00 95.62 194 ILE A CA 1
ATOM 1417 C C . ILE A 1 194 ? -3.118 7.404 -13.178 1.00 95.62 194 ILE A C 1
ATOM 1419 O O . ILE A 1 194 ? -3.363 8.602 -13.016 1.00 95.62 194 ILE A O 1
ATOM 1423 N N . LEU A 1 195 ? -1.990 6.841 -12.739 1.00 93.31 195 LEU A N 1
ATOM 1424 C CA . LEU A 1 195 ? -0.963 7.590 -12.025 1.00 93.31 195 LEU A CA 1
ATOM 1425 C C . LEU A 1 195 ? -0.271 8.616 -12.941 1.00 93.31 195 LEU A C 1
ATOM 1427 O O . LEU A 1 195 ? -0.083 8.374 -14.134 1.00 93.31 195 LEU A O 1
ATOM 1431 N N . PRO A 1 196 ? 0.136 9.777 -12.395 1.00 91.56 196 PRO A N 1
ATOM 1432 C CA . PRO A 1 196 ? 0.977 10.703 -13.137 1.00 91.56 196 PRO A CA 1
ATOM 1433 C C . PRO A 1 196 ? 2.338 10.052 -13.435 1.00 91.56 196 PRO A C 1
ATOM 1435 O O . PRO A 1 196 ? 2.824 9.287 -12.600 1.00 91.56 196 PRO A O 1
ATOM 1438 N N . PRO A 1 197 ? 2.992 10.391 -14.562 1.00 89.38 197 PRO A N 1
ATOM 1439 C CA . PRO A 1 197 ? 4.328 9.890 -14.866 1.00 89.38 197 PRO A CA 1
ATOM 1440 C C . PRO A 1 197 ? 5.315 10.160 -13.725 1.00 89.38 197 PRO A C 1
ATOM 1442 O O . PRO A 1 197 ? 5.342 11.259 -13.168 1.00 89.38 197 PRO A O 1
ATOM 1445 N N . ALA A 1 198 ? 6.146 9.168 -13.413 1.00 84.19 198 ALA A N 1
ATOM 1446 C CA . ALA A 1 198 ? 7.212 9.265 -12.423 1.00 84.19 198 ALA A CA 1
ATOM 1447 C C . ALA A 1 198 ? 8.569 8.981 -13.077 1.00 84.19 198 ALA A C 1
ATOM 1449 O O . ALA A 1 198 ? 8.687 8.056 -13.879 1.00 84.19 198 ALA A O 1
ATOM 1450 N N . GLU A 1 199 ? 9.590 9.764 -12.721 1.00 85.00 199 GLU A N 1
ATOM 1451 C CA . GLU A 1 199 ? 10.926 9.704 -13.336 1.00 85.00 199 GLU A CA 1
ATOM 1452 C C . GLU A 1 199 ? 11.551 8.306 -13.267 1.00 85.00 199 GLU A C 1
ATOM 1454 O O . GLU A 1 199 ? 12.126 7.832 -14.245 1.00 85.00 199 GLU A O 1
ATOM 1459 N N . HIS A 1 200 ? 11.404 7.634 -12.127 1.00 74.69 200 HIS A N 1
ATOM 1460 C CA . HIS A 1 200 ? 11.970 6.307 -11.889 1.00 74.69 200 HIS A CA 1
ATOM 1461 C C . HIS A 1 200 ? 10.924 5.192 -11.906 1.00 74.69 200 HIS A C 1
ATOM 1463 O O . HIS A 1 200 ? 11.266 4.037 -11.673 1.00 74.69 200 HIS A O 1
ATOM 1469 N N . GLY A 1 201 ? 9.668 5.520 -12.217 1.00 84.38 201 GLY A N 1
ATOM 1470 C CA . GLY A 1 201 ? 8.555 4.579 -12.214 1.00 84.38 201 GLY A CA 1
ATOM 1471 C C . GLY A 1 201 ? 7.780 4.560 -10.896 1.00 84.38 201 GLY A C 1
ATOM 1472 O O . GLY A 1 201 ? 7.806 5.520 -10.121 1.00 84.38 201 GLY A O 1
ATOM 1473 N N . HIS A 1 202 ? 7.054 3.474 -10.656 1.00 83.69 202 HIS A N 1
ATOM 1474 C CA . HIS A 1 202 ? 6.135 3.329 -9.531 1.00 83.69 202 HIS A CA 1
ATOM 1475 C C . HIS A 1 202 ? 6.473 2.125 -8.657 1.00 83.69 202 HIS A C 1
ATOM 1477 O O . HIS A 1 202 ? 6.919 1.095 -9.146 1.00 83.69 202 HIS A O 1
ATOM 1483 N N . ASP A 1 203 ? 6.203 2.270 -7.369 1.00 83.56 203 ASP A N 1
ATOM 1484 C CA . ASP A 1 203 ? 6.217 1.226 -6.355 1.00 83.56 203 ASP A CA 1
ATOM 1485 C C . ASP A 1 203 ? 4.782 1.047 -5.842 1.00 83.56 203 ASP A C 1
ATOM 1487 O O . ASP A 1 203 ? 4.147 1.994 -5.355 1.00 83.56 203 ASP A O 1
ATOM 1491 N N . LEU A 1 204 ? 4.241 -0.151 -6.029 1.00 88.44 204 LEU A N 1
ATOM 1492 C CA . LEU A 1 204 ? 2.869 -0.508 -5.695 1.00 88.44 204 LEU A CA 1
ATOM 1493 C C . LEU A 1 204 ? 2.874 -1.632 -4.659 1.00 88.44 204 LEU A C 1
ATOM 1495 O O . LEU A 1 204 ? 3.591 -2.616 -4.805 1.00 88.44 204 LEU A O 1
ATOM 1499 N N . GLU A 1 205 ? 2.004 -1.535 -3.657 1.00 91.56 205 GLU A N 1
ATOM 1500 C CA . GLU A 1 205 ? 1.724 -2.653 -2.753 1.00 91.56 205 GLU A CA 1
ATOM 1501 C C . GLU A 1 205 ? 0.355 -3.233 -3.098 1.00 91.56 205 GLU A C 1
ATOM 1503 O O . GLU A 1 205 ? -0.663 -2.525 -3.074 1.00 91.56 205 GLU A O 1
ATOM 1508 N N . LEU A 1 206 ? 0.329 -4.524 -3.421 1.00 95.44 206 LEU A N 1
ATOM 1509 C CA . LEU A 1 206 ? -0.879 -5.270 -3.747 1.00 95.44 206 LEU A CA 1
ATOM 1510 C C . LEU A 1 206 ? -1.065 -6.415 -2.753 1.00 95.44 206 LEU A C 1
ATOM 1512 O O . LEU A 1 206 ? -0.110 -7.036 -2.298 1.00 95.44 206 LEU A O 1
ATOM 1516 N N . VAL A 1 207 ? -2.312 -6.730 -2.435 1.00 95.12 207 VAL A N 1
ATOM 1517 C CA . VAL A 1 207 ? -2.678 -7.895 -1.633 1.00 95.12 207 VAL A CA 1
ATOM 1518 C C . VAL A 1 207 ? -3.443 -8.868 -2.508 1.00 95.12 207 VAL A C 1
ATOM 1520 O O . VAL A 1 207 ? -4.412 -8.479 -3.153 1.00 95.12 207 VAL A O 1
ATOM 1523 N N . VAL A 1 208 ? -3.036 -10.135 -2.483 1.00 96.12 208 VAL A N 1
ATOM 1524 C CA . VAL A 1 208 ? -3.849 -11.238 -2.994 1.00 96.12 208 VAL A CA 1
ATOM 1525 C C . VAL A 1 208 ? -4.577 -11.864 -1.813 1.00 96.12 208 VAL A C 1
ATOM 1527 O O . VAL A 1 208 ? -3.940 -12.391 -0.895 1.00 96.12 208 VAL A O 1
ATOM 1530 N N . ALA A 1 209 ? -5.902 -11.781 -1.828 1.00 94.00 209 ALA A N 1
ATOM 1531 C CA . ALA A 1 209 ? -6.774 -12.339 -0.809 1.00 94.00 209 ALA A CA 1
ATOM 1532 C C . ALA A 1 209 ? -6.828 -13.877 -0.877 1.00 94.00 209 ALA A C 1
ATOM 1534 O O . ALA A 1 209 ? -6.360 -14.497 -1.838 1.00 94.00 209 ALA A O 1
ATOM 1535 N N . GLU A 1 210 ? -7.373 -14.511 0.162 1.00 90.12 210 GLU A N 1
ATOM 1536 C CA . GLU A 1 210 ? -7.514 -15.977 0.218 1.00 90.12 210 GLU A CA 1
ATOM 1537 C C . GLU A 1 210 ? -8.403 -16.544 -0.899 1.00 90.12 210 GLU A C 1
ATOM 1539 O O . GLU A 1 210 ? -8.163 -17.653 -1.376 1.00 90.12 210 GLU A O 1
ATOM 1544 N N . ASP A 1 211 ? -9.389 -15.772 -1.353 1.00 90.62 211 ASP A N 1
ATOM 1545 C CA . ASP A 1 211 ? -10.281 -16.111 -2.466 1.00 90.62 211 ASP A CA 1
ATOM 1546 C C . ASP A 1 211 ? -9.688 -15.795 -3.854 1.00 90.62 211 ASP A C 1
ATOM 1548 O O . ASP A 1 211 ? -10.291 -16.125 -4.876 1.00 90.62 211 ASP A O 1
ATOM 1552 N N . GLY A 1 212 ? -8.489 -15.205 -3.899 1.00 91.00 212 GLY A N 1
ATOM 1553 C CA . GLY A 1 212 ? -7.793 -14.822 -5.124 1.00 91.00 212 GLY A CA 1
ATOM 1554 C C . GLY A 1 212 ? -8.107 -13.413 -5.629 1.00 91.00 212 GLY A C 1
ATOM 1555 O O . GLY A 1 212 ? -7.522 -13.014 -6.638 1.00 91.00 212 GLY A O 1
ATOM 1556 N N . GLU A 1 213 ? -8.966 -12.639 -4.954 1.00 95.69 213 GLU A N 1
ATOM 1557 C CA . GLU A 1 213 ? -9.154 -11.227 -5.294 1.00 95.69 213 GLU A CA 1
ATOM 1558 C C . GLU A 1 213 ? -7.875 -10.416 -5.047 1.00 95.69 213 GLU A C 1
ATOM 1560 O O . GLU A 1 213 ? -7.121 -10.669 -4.104 1.00 95.69 213 GLU A O 1
ATOM 1565 N N . VAL A 1 214 ? -7.627 -9.413 -5.895 1.00 97.62 214 VAL A N 1
ATOM 1566 C CA . VAL A 1 214 ? -6.427 -8.571 -5.818 1.00 97.62 214 VAL A CA 1
ATOM 1567 C C . VAL A 1 214 ? -6.808 -7.144 -5.457 1.00 97.62 214 VAL A C 1
ATOM 1569 O O . VAL A 1 214 ? -7.617 -6.511 -6.136 1.00 97.62 214 VAL A O 1
ATOM 1572 N N . TRP A 1 215 ? -6.177 -6.629 -4.408 1.00 97.81 215 TRP A N 1
ATOM 1573 C CA . TRP A 1 215 ? -6.441 -5.316 -3.839 1.00 97.81 215 TRP A CA 1
ATOM 1574 C C . TRP A 1 215 ? -5.199 -4.434 -3.909 1.00 97.81 215 TRP A C 1
ATOM 1576 O O . TRP A 1 215 ? -4.110 -4.862 -3.535 1.00 97.81 215 TRP A O 1
ATOM 1586 N N . LEU A 1 216 ? -5.359 -3.184 -4.338 1.00 97.56 216 LEU A N 1
ATOM 1587 C CA . LEU A 1 216 ? -4.306 -2.173 -4.291 1.00 97.56 216 LEU A CA 1
ATOM 1588 C C . LEU A 1 216 ? -4.330 -1.483 -2.924 1.00 97.56 216 LEU A C 1
ATOM 1590 O O . LEU A 1 216 ? -5.304 -0.806 -2.587 1.00 97.56 216 LEU A O 1
ATOM 1594 N N . VAL A 1 217 ? -3.260 -1.630 -2.144 1.00 93.94 217 VAL A N 1
ATOM 1595 C CA . VAL A 1 217 ? -3.185 -1.091 -0.773 1.00 93.94 217 VAL A CA 1
ATOM 1596 C C . VAL A 1 217 ? -2.236 0.099 -0.641 1.00 93.94 217 VAL A C 1
ATOM 1598 O O . VAL A 1 217 ? -2.350 0.862 0.320 1.00 93.94 217 VAL A O 1
ATOM 1601 N N . GLN A 1 218 ? -1.334 0.308 -1.602 1.00 89.12 218 GLN A N 1
ATOM 1602 C CA . GLN A 1 218 ? -0.484 1.497 -1.688 1.00 89.12 218 GLN A CA 1
ATOM 1603 C C . GLN A 1 218 ? -0.003 1.720 -3.125 1.00 89.12 218 GLN A C 1
ATOM 1605 O O . GLN A 1 218 ? 0.188 0.767 -3.874 1.00 89.12 218 GLN A O 1
ATOM 1610 N N . ALA A 1 219 ? 0.231 2.980 -3.487 1.00 89.88 219 ALA A N 1
ATOM 1611 C CA . ALA A 1 219 ? 0.900 3.350 -4.728 1.00 89.88 219 ALA A CA 1
ATOM 1612 C C . ALA A 1 219 ? 1.747 4.607 -4.508 1.00 89.88 219 ALA A C 1
ATOM 1614 O O . ALA A 1 219 ? 1.244 5.620 -4.007 1.00 89.88 219 ALA A O 1
ATOM 1615 N N . ARG A 1 220 ? 3.019 4.566 -4.902 1.00 83.25 220 ARG A N 1
ATOM 1616 C CA . ARG A 1 220 ? 3.941 5.703 -4.812 1.00 83.25 220 ARG A CA 1
ATOM 1617 C C . ARG A 1 220 ? 4.939 5.737 -5.971 1.00 83.25 220 ARG A C 1
ATOM 1619 O O . ARG A 1 220 ? 5.122 4.723 -6.631 1.00 83.25 220 ARG A O 1
ATOM 1626 N N . PRO A 1 221 ? 5.539 6.892 -6.301 1.00 79.56 221 PRO A N 1
ATOM 1627 C CA . PRO A 1 221 ? 6.664 6.943 -7.217 1.00 79.56 221 PRO A CA 1
ATOM 1628 C C . PRO A 1 221 ? 7.874 6.278 -6.566 1.00 79.56 221 PRO A C 1
ATOM 1630 O O . PRO A 1 221 ? 8.057 6.345 -5.349 1.00 79.56 221 PRO A O 1
ATOM 1633 N N . LEU A 1 222 ? 8.720 5.682 -7.393 1.00 72.56 222 LEU A N 1
ATOM 1634 C CA . LEU A 1 222 ? 10.066 5.320 -6.989 1.00 72.56 222 LEU A CA 1
ATOM 1635 C C . LEU A 1 222 ? 10.877 6.610 -6.807 1.00 72.56 222 LEU A C 1
ATOM 1637 O O . LEU A 1 222 ? 10.965 7.428 -7.721 1.00 72.56 222 LEU A O 1
ATOM 1641 N N . ALA A 1 223 ? 11.457 6.794 -5.621 1.00 66.62 223 ALA A N 1
ATOM 1642 C CA . ALA A 1 223 ? 12.291 7.960 -5.308 1.00 66.62 223 ALA A CA 1
ATOM 1643 C C . ALA A 1 223 ? 13.708 7.866 -5.912 1.00 66.62 223 ALA A C 1
ATOM 1645 O O . ALA A 1 223 ? 14.471 8.825 -5.870 1.00 66.62 223 ALA A O 1
ATOM 1646 N N . ALA A 1 224 ? 14.073 6.697 -6.445 1.00 64.31 224 ALA A N 1
ATOM 1647 C CA . ALA A 1 224 ? 15.351 6.407 -7.085 1.00 64.31 224 ALA A CA 1
ATOM 1648 C C . ALA A 1 224 ? 15.168 5.264 -8.102 1.00 64.31 224 ALA A C 1
ATOM 16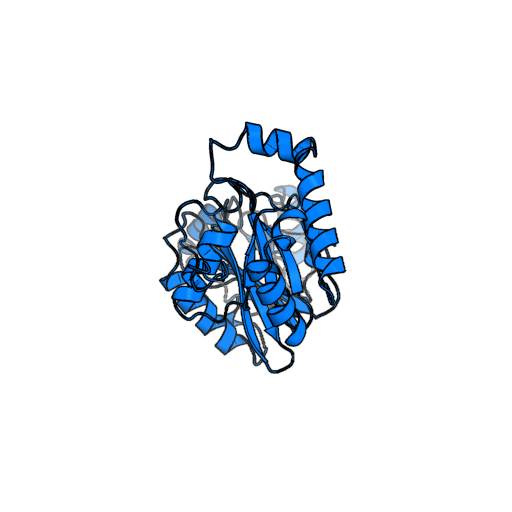50 O O . ALA A 1 224 ? 14.223 4.482 -7.963 1.00 64.31 224 ALA A O 1
ATOM 1651 N N . PRO A 1 225 ? 16.053 5.120 -9.105 1.00 61.53 225 PRO A N 1
ATOM 1652 C CA . PRO A 1 225 ? 16.057 3.934 -9.956 1.00 61.53 225 PRO A CA 1
ATOM 1653 C C . PRO A 1 225 ? 16.339 2.673 -9.125 1.00 61.53 225 PRO A C 1
ATOM 1655 O O . PRO A 1 225 ? 17.117 2.721 -8.174 1.00 61.53 225 PRO A O 1
ATOM 1658 N N . LEU A 1 226 ? 15.761 1.533 -9.526 1.00 57.16 226 LEU A N 1
ATOM 1659 C CA . LEU A 1 226 ? 15.907 0.246 -8.820 1.00 57.16 226 LEU A CA 1
ATOM 1660 C C . LEU A 1 226 ? 17.369 -0.179 -8.634 1.00 57.16 226 LEU A C 1
ATOM 1662 O O . LEU A 1 226 ? 17.718 -0.791 -7.630 1.00 57.16 226 LEU A O 1
ATOM 1666 N N . HIS A 1 227 ? 18.241 0.186 -9.577 1.00 53.66 227 HIS A N 1
ATOM 1667 C CA . HIS A 1 227 ? 19.677 0.000 -9.436 1.00 53.66 227 HIS A CA 1
ATOM 1668 C C . HIS A 1 227 ? 20.436 1.218 -10.001 1.00 53.66 227 HIS A C 1
ATOM 1670 O O . HIS A 1 227 ? 20.182 1.612 -11.143 1.00 53.66 227 HIS A O 1
ATOM 1676 N N . PRO A 1 228 ? 21.397 1.814 -9.263 1.00 45.12 228 PRO A N 1
ATOM 1677 C CA . PRO A 1 228 ? 22.126 3.006 -9.709 1.00 45.12 228 PRO A CA 1
ATOM 1678 C C . PRO A 1 228 ? 22.876 2.833 -11.035 1.00 45.12 228 PRO A C 1
ATOM 1680 O O . PRO A 1 228 ? 23.026 3.796 -11.769 1.00 45.12 228 PRO A O 1
ATOM 1683 N N . GLY A 1 229 ? 23.322 1.611 -11.346 1.00 51.06 229 GLY A N 1
ATOM 1684 C CA . GLY A 1 229 ? 23.962 1.262 -12.621 1.00 51.06 229 GLY A CA 1
ATOM 1685 C C . GLY A 1 229 ? 23.015 0.664 -13.667 1.00 51.06 229 GLY A C 1
ATOM 1686 O O . GLY A 1 229 ? 23.477 0.037 -14.618 1.00 51.06 229 GLY A O 1
ATOM 1687 N N . TRP A 1 230 ? 21.694 0.721 -13.452 1.00 56.41 230 TRP A N 1
ATOM 1688 C CA . TRP A 1 230 ? 20.711 0.082 -14.337 1.00 56.41 230 TRP A CA 1
ATOM 1689 C C . TRP A 1 230 ? 20.710 0.693 -15.733 1.00 56.41 230 TRP A C 1
ATOM 1691 O O . TRP A 1 230 ? 20.642 -0.034 -16.723 1.00 56.41 230 TRP A O 1
ATOM 1701 N N . ALA A 1 231 ? 20.823 2.019 -15.825 1.00 54.38 231 ALA A N 1
ATOM 1702 C CA . ALA A 1 231 ? 20.857 2.714 -17.103 1.00 54.38 231 ALA A CA 1
ATOM 1703 C C . ALA A 1 231 ? 22.089 2.289 -17.916 1.00 54.38 231 ALA A C 1
ATOM 1705 O O . ALA A 1 231 ? 21.952 1.867 -19.062 1.00 54.38 231 ALA A O 1
ATOM 1706 N N . GLU A 1 232 ? 23.271 2.300 -17.298 1.00 56.06 232 GLU A N 1
ATOM 1707 C CA . GLU A 1 232 ? 24.537 1.874 -17.895 1.00 56.06 232 GLU A CA 1
ATOM 1708 C C . GLU A 1 232 ? 24.510 0.391 -18.280 1.00 56.06 232 GLU A C 1
ATOM 1710 O O . GLU A 1 232 ? 24.968 0.018 -19.361 1.00 56.06 232 GLU A O 1
ATOM 1715 N N . PHE A 1 233 ? 23.932 -0.461 -17.428 1.00 50.75 233 PHE A N 1
ATOM 1716 C CA . PHE A 1 233 ? 23.746 -1.884 -17.703 1.00 50.75 233 PHE A CA 1
ATOM 1717 C C . PHE A 1 233 ? 22.829 -2.118 -18.909 1.00 50.75 233 PHE A C 1
ATOM 1719 O O . PHE A 1 233 ? 23.191 -2.863 -19.822 1.00 50.75 233 PHE A O 1
ATOM 1726 N N . ARG A 1 234 ? 21.670 -1.450 -18.966 1.00 54.62 234 ARG A N 1
ATOM 1727 C CA . ARG A 1 234 ? 20.738 -1.535 -20.102 1.00 54.62 234 ARG A CA 1
ATOM 1728 C C . ARG A 1 234 ? 21.364 -1.017 -21.389 1.00 54.62 234 ARG A C 1
ATOM 1730 O O . ARG A 1 234 ? 21.177 -1.617 -22.446 1.00 54.62 234 ARG A O 1
ATOM 1737 N N . GLU A 1 235 ? 22.129 0.064 -21.308 1.00 57.12 235 GLU A N 1
ATOM 1738 C CA . GLU A 1 235 ? 22.838 0.631 -22.449 1.00 57.12 235 GLU A CA 1
ATOM 1739 C C . GLU A 1 235 ? 23.969 -0.293 -22.937 1.00 57.12 235 GLU A C 1
ATOM 1741 O O . GLU A 1 235 ? 24.220 -0.390 -24.137 1.00 57.12 235 GLU A O 1
ATOM 1746 N N . ALA A 1 236 ? 24.640 -1.014 -22.033 1.00 55.12 236 ALA A N 1
ATOM 1747 C CA . ALA A 1 236 ? 25.616 -2.045 -22.382 1.00 55.12 236 ALA A CA 1
ATOM 1748 C C . ALA A 1 236 ? 24.951 -3.272 -23.035 1.00 55.12 236 ALA A C 1
ATOM 1750 O O . ALA A 1 236 ? 25.426 -3.743 -24.066 1.00 55.12 236 ALA A O 1
ATOM 1751 N N . LEU A 1 237 ? 23.817 -3.738 -22.499 1.00 50.06 237 LEU A N 1
ATOM 1752 C CA . LEU A 1 237 ? 23.002 -4.819 -23.073 1.00 50.06 237 LEU A CA 1
ATOM 1753 C C . LEU A 1 237 ? 22.480 -4.485 -24.472 1.00 50.06 237 LEU A C 1
ATOM 1755 O O . LEU A 1 237 ? 22.475 -5.341 -25.351 1.00 50.06 237 LEU A O 1
ATOM 1759 N N . ALA A 1 238 ? 22.052 -3.242 -24.698 1.00 55.75 238 ALA A N 1
ATOM 1760 C CA . ALA A 1 238 ? 21.571 -2.791 -26.001 1.00 55.75 238 ALA A CA 1
ATOM 1761 C C . ALA A 1 238 ? 22.672 -2.777 -27.078 1.00 55.75 238 ALA A C 1
ATOM 1763 O O . ALA A 1 238 ? 22.353 -2.840 -28.264 1.00 55.75 238 ALA A O 1
ATOM 1764 N N . ARG A 1 239 ? 23.947 -2.694 -26.670 1.00 54.78 239 ARG A N 1
ATOM 1765 C CA . ARG A 1 239 ? 25.124 -2.691 -27.554 1.00 54.78 239 ARG A CA 1
ATOM 1766 C C . ARG A 1 239 ? 25.718 -4.081 -27.804 1.00 54.78 239 ARG A C 1
ATOM 1768 O O . ARG A 1 239 ? 26.524 -4.208 -28.722 1.00 54.78 239 ARG A O 1
ATOM 1775 N N . ASP A 1 240 ? 25.376 -5.097 -27.007 1.00 47.28 240 ASP A N 1
ATOM 1776 C CA . ASP A 1 240 ? 25.851 -6.470 -27.225 1.00 47.28 240 ASP A CA 1
ATOM 1777 C C . ASP A 1 240 ? 24.844 -7.247 -28.091 1.00 47.28 240 ASP A C 1
ATOM 1779 O O . ASP A 1 240 ? 23.725 -7.550 -27.674 1.00 47.28 240 ASP A O 1
ATOM 1783 N N . ASP A 1 241 ? 25.258 -7.599 -29.311 1.00 49.62 241 ASP A N 1
ATOM 1784 C CA . ASP A 1 241 ? 24.468 -8.402 -30.258 1.00 49.62 241 ASP A CA 1
ATOM 1785 C C . ASP A 1 241 ? 24.221 -9.842 -29.770 1.00 49.62 241 ASP A C 1
ATOM 1787 O O . ASP A 1 241 ? 23.386 -10.562 -30.321 1.00 49.62 241 ASP A O 1
ATOM 1791 N N . ARG A 1 242 ? 24.921 -10.292 -28.721 1.00 48.53 242 ARG A N 1
ATOM 1792 C CA . ARG A 1 242 ? 24.746 -11.616 -28.114 1.00 48.53 242 ARG A CA 1
ATOM 1793 C C . ARG A 1 242 ? 23.845 -11.507 -26.894 1.00 48.53 242 ARG A C 1
ATOM 1795 O O . ARG A 1 242 ? 24.293 -11.756 -25.780 1.00 48.53 242 ARG A O 1
ATOM 1802 N N . ARG A 1 243 ? 22.579 -11.142 -27.097 1.00 45.12 243 ARG A N 1
ATOM 1803 C CA . ARG A 1 243 ? 21.571 -11.178 -26.025 1.00 45.12 243 ARG A CA 1
ATOM 1804 C C . ARG A 1 243 ? 21.492 -12.610 -25.479 1.00 45.12 243 ARG A C 1
ATOM 1806 O O . ARG A 1 243 ? 21.056 -13.489 -26.226 1.00 45.12 243 ARG A O 1
ATOM 1813 N N . PRO A 1 244 ? 21.941 -12.891 -24.244 1.00 44.16 244 PRO A N 1
ATOM 1814 C CA . PRO A 1 244 ? 21.731 -14.210 -23.678 1.00 44.16 244 PRO A CA 1
ATOM 1815 C C . PRO A 1 244 ? 20.229 -14.401 -23.451 1.00 44.16 244 PRO A C 1
ATOM 1817 O O . PRO A 1 244 ? 19.528 -13.473 -23.046 1.00 44.16 244 PRO A O 1
ATOM 1820 N N . ASP A 1 245 ? 19.737 -15.600 -23.743 1.00 41.69 245 ASP A N 1
ATOM 1821 C CA . ASP A 1 245 ? 18.386 -16.000 -23.375 1.00 41.69 245 ASP A CA 1
ATOM 1822 C C . ASP A 1 245 ? 18.360 -16.270 -21.863 1.00 41.69 245 ASP A C 1
ATOM 1824 O O . ASP A 1 245 ? 18.827 -17.308 -21.397 1.00 41.69 245 ASP A O 1
ATOM 1828 N N . LEU A 1 246 ? 17.918 -15.279 -21.086 1.00 44.72 246 LEU A N 1
ATOM 1829 C CA . LEU A 1 246 ? 17.911 -15.306 -19.619 1.00 44.72 246 LEU A CA 1
ATOM 1830 C C . LEU A 1 246 ? 16.581 -15.864 -19.085 1.00 44.72 246 LEU A C 1
ATOM 1832 O O . LEU A 1 246 ? 15.890 -15.224 -18.288 1.00 44.72 246 LEU A O 1
ATOM 1836 N N . HIS A 1 247 ? 16.187 -17.052 -19.545 1.00 31.73 247 HIS A N 1
ATOM 1837 C CA . HIS A 1 247 ? 15.041 -17.768 -18.989 1.00 31.73 247 HIS A CA 1
ATOM 1838 C C . HIS A 1 247 ? 15.430 -18.511 -17.698 1.00 31.73 247 HIS A C 1
ATOM 1840 O O . HIS A 1 247 ? 16.073 -19.554 -17.741 1.00 31.73 247 HIS A O 1
ATOM 1846 N N . GLY A 1 248 ? 14.951 -17.999 -16.558 1.00 32.69 248 GLY A N 1
ATOM 1847 C CA . GLY A 1 248 ? 14.931 -18.696 -15.266 1.00 32.69 248 GLY A CA 1
ATOM 1848 C C . GLY A 1 248 ? 16.115 -18.404 -14.336 1.00 32.69 248 GLY A C 1
ATOM 1849 O O . GLY A 1 248 ? 17.270 -18.540 -14.714 1.00 32.69 248 GLY A O 1
ATOM 1850 N N . THR A 1 249 ? 15.793 -18.069 -13.082 1.00 35.31 249 THR A N 1
ATOM 1851 C CA . THR A 1 249 ? 16.686 -18.126 -11.901 1.00 35.31 249 THR A CA 1
ATOM 1852 C C . THR A 1 249 ? 17.939 -17.243 -11.902 1.00 35.31 249 THR A C 1
ATOM 1854 O O . THR A 1 249 ? 18.944 -17.606 -11.308 1.00 35.31 249 THR A O 1
ATOM 1857 N N . LEU A 1 250 ? 17.896 -16.063 -12.517 1.00 36.81 250 LEU A N 1
ATOM 1858 C CA . LEU A 1 250 ? 18.981 -15.079 -12.407 1.00 36.81 250 LEU A CA 1
ATOM 1859 C C . LEU A 1 250 ? 18.420 -13.706 -12.027 1.00 36.81 250 LEU A C 1
ATOM 1861 O O . LEU A 1 250 ? 18.597 -12.712 -12.730 1.00 36.81 250 LEU A O 1
ATOM 1865 N N . THR A 1 251 ? 17.725 -13.666 -10.889 1.00 38.56 251 THR A N 1
ATOM 1866 C CA . THR A 1 251 ? 17.606 -12.442 -10.094 1.00 38.56 251 THR A CA 1
ATOM 1867 C C . THR A 1 251 ? 18.987 -12.213 -9.487 1.00 38.56 251 THR A C 1
ATOM 1869 O O . THR A 1 251 ? 19.370 -12.902 -8.554 1.00 38.56 251 THR A O 1
ATOM 1872 N N . LEU A 1 252 ? 19.772 -11.350 -10.133 1.00 38.44 252 LEU A N 1
ATOM 1873 C CA . LEU A 1 252 ? 20.870 -10.577 -9.550 1.00 38.44 252 LEU A CA 1
ATOM 1874 C C . LEU A 1 252 ? 21.617 -11.246 -8.373 1.00 38.44 252 LEU A C 1
ATOM 1876 O O . LEU A 1 252 ? 21.310 -10.984 -7.215 1.00 38.44 252 LEU A O 1
ATOM 1880 N N . ASP A 1 253 ? 22.749 -11.909 -8.635 1.00 37.22 253 ASP A N 1
ATOM 1881 C CA . ASP A 1 253 ? 23.787 -12.104 -7.597 1.00 37.22 253 ASP A CA 1
ATOM 1882 C C . ASP A 1 253 ? 24.500 -10.774 -7.226 1.00 37.22 253 ASP A C 1
ATOM 1884 O O . ASP A 1 253 ? 25.619 -10.736 -6.713 1.00 37.22 253 ASP A O 1
ATOM 1888 N N . ALA A 1 254 ? 23.851 -9.635 -7.499 1.00 34.75 254 ALA A N 1
ATOM 1889 C CA . ALA A 1 254 ? 24.235 -8.332 -6.978 1.00 34.75 254 ALA A CA 1
ATOM 1890 C C . ALA A 1 254 ? 23.953 -8.234 -5.469 1.00 34.75 254 ALA A C 1
ATOM 1892 O O . ALA A 1 254 ? 24.580 -7.421 -4.797 1.00 34.75 254 ALA A O 1
ATOM 1893 N N . GLU A 1 255 ? 23.071 -9.078 -4.917 1.00 36.47 255 GLU A N 1
ATOM 1894 C CA . GLU A 1 255 ? 22.829 -9.125 -3.470 1.00 36.47 255 GLU A CA 1
ATOM 1895 C C . GLU A 1 255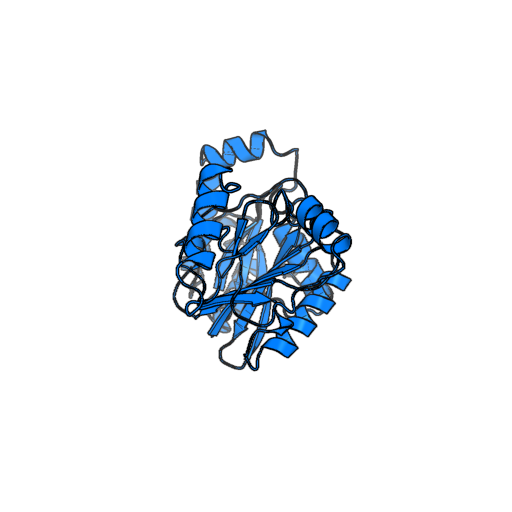 ? 24.041 -9.665 -2.693 1.00 36.47 255 GLU A C 1
ATOM 1897 O O . GLU A 1 255 ? 24.371 -9.129 -1.634 1.00 36.47 255 GLU A O 1
ATOM 1902 N N . HIS A 1 256 ? 24.771 -10.657 -3.227 1.00 34.53 256 HIS A N 1
ATOM 1903 C CA . HIS A 1 256 ? 25.986 -11.173 -2.576 1.00 34.53 256 HIS A CA 1
ATOM 1904 C C . HIS A 1 256 ? 27.269 -10.473 -3.034 1.00 34.53 256 HIS A C 1
ATOM 1906 O O . HIS A 1 256 ? 28.295 -10.579 -2.355 1.00 34.53 256 HIS A O 1
ATOM 1912 N N . ASN A 1 257 ? 27.237 -9.745 -4.155 1.00 36.59 257 ASN A N 1
ATOM 1913 C CA . ASN A 1 257 ? 28.373 -8.957 -4.619 1.00 36.59 257 ASN A CA 1
ATOM 1914 C C . ASN A 1 257 ? 27.939 -7.595 -5.190 1.00 36.59 257 ASN A C 1
ATOM 1916 O O . ASN A 1 257 ? 27.976 -7.376 -6.403 1.00 36.59 257 ASN A O 1
ATOM 1920 N N . PRO A 1 258 ? 27.553 -6.647 -4.316 1.00 38.41 258 PRO A N 1
ATOM 1921 C CA . PRO A 1 258 ? 27.012 -5.347 -4.723 1.00 38.41 258 PRO A CA 1
ATOM 1922 C C . PRO A 1 258 ? 28.063 -4.418 -5.352 1.00 38.41 258 PRO A C 1
ATOM 1924 O O . PRO A 1 258 ? 27.752 -3.298 -5.752 1.00 38.41 258 PRO A O 1
ATOM 1927 N N . ALA A 1 259 ? 29.320 -4.860 -5.433 1.00 42.41 259 ALA A N 1
ATOM 1928 C CA . ALA A 1 259 ? 30.410 -4.142 -6.069 1.00 42.41 259 ALA A CA 1
ATOM 1929 C C . ALA A 1 259 ? 30.917 -4.918 -7.297 1.00 42.41 259 ALA A C 1
ATOM 1931 O O . ALA A 1 259 ? 31.015 -6.146 -7.244 1.00 42.41 259 ALA A O 1
ATOM 1932 N N . PRO A 1 260 ? 31.329 -4.226 -8.377 1.00 46.97 260 PRO A N 1
ATOM 1933 C CA . PRO A 1 260 ? 32.018 -4.871 -9.483 1.00 46.97 260 PRO A CA 1
ATOM 1934 C C . PRO A 1 260 ? 33.231 -5.667 -8.978 1.00 46.97 260 PRO A C 1
ATOM 1936 O O . PRO A 1 260 ? 34.076 -5.148 -8.243 1.00 46.97 260 PRO A O 1
ATOM 1939 N N . LEU A 1 261 ? 33.333 -6.926 -9.396 1.00 45.34 261 LEU A N 1
ATOM 1940 C CA . LEU A 1 261 ? 34.477 -7.797 -9.184 1.00 45.34 261 LEU A CA 1
ATOM 1941 C C . LEU A 1 261 ? 35.762 -7.052 -9.532 1.00 45.34 261 LEU A C 1
ATOM 1943 O O . LEU A 1 261 ? 35.931 -6.516 -10.632 1.00 45.34 261 LEU A O 1
ATOM 1947 N N . SER A 1 262 ? 36.718 -7.095 -8.607 1.00 42.81 262 SER A N 1
ATOM 1948 C CA . SER A 1 262 ? 38.069 -6.643 -8.913 1.00 42.81 262 SER A CA 1
ATOM 1949 C C . SER A 1 262 ? 38.630 -7.440 -10.106 1.00 42.81 262 SER A C 1
ATOM 1951 O O . SER A 1 262 ? 38.283 -8.615 -10.286 1.00 42.81 262 SER A O 1
ATOM 1953 N N . PRO A 1 263 ? 39.550 -6.868 -10.906 1.00 41.06 263 PRO A N 1
ATOM 1954 C CA . PRO A 1 263 ? 40.172 -7.584 -12.023 1.00 41.06 263 PRO A CA 1
ATOM 1955 C C . PRO A 1 263 ? 40.795 -8.937 -11.634 1.00 41.06 263 PRO A C 1
ATOM 1957 O O . PRO A 1 263 ? 40.805 -9.865 -12.443 1.00 41.06 263 PRO A O 1
ATOM 1960 N N . ALA A 1 264 ? 41.268 -9.071 -10.389 1.00 35.91 264 ALA A N 1
ATOM 1961 C CA . ALA A 1 264 ? 41.800 -10.317 -9.841 1.00 35.91 264 ALA A CA 1
ATOM 1962 C C . ALA A 1 264 ? 40.703 -11.370 -9.593 1.00 35.91 264 ALA A C 1
ATOM 1964 O O . ALA A 1 264 ? 40.895 -12.537 -9.935 1.00 35.91 264 ALA A O 1
ATOM 1965 N N . HIS A 1 265 ? 39.538 -10.968 -9.074 1.00 43.06 265 HIS A N 1
ATOM 1966 C CA . HIS A 1 265 ? 38.392 -11.866 -8.912 1.00 43.06 265 HIS A CA 1
ATOM 1967 C C . HIS A 1 265 ? 37.799 -12.281 -10.262 1.00 43.06 265 HIS A C 1
ATOM 1969 O O . HIS A 1 265 ? 37.570 -13.465 -10.491 1.00 43.06 265 HIS A O 1
ATOM 1975 N N . ALA A 1 266 ? 37.655 -11.342 -11.201 1.00 48.56 266 ALA A N 1
ATOM 1976 C CA . ALA A 1 266 ? 37.197 -11.650 -12.555 1.00 48.56 266 ALA A CA 1
ATOM 1977 C C . ALA A 1 266 ? 38.148 -12.614 -13.294 1.00 48.56 266 ALA A C 1
ATOM 1979 O O . ALA A 1 266 ? 37.716 -13.445 -14.094 1.00 48.56 266 ALA A O 1
ATOM 1980 N N . TRP A 1 267 ? 39.457 -12.527 -13.039 1.00 49.50 267 TRP A N 1
ATOM 1981 C CA . TRP A 1 267 ? 40.434 -13.486 -13.554 1.00 49.50 267 TRP A CA 1
ATOM 1982 C C . TRP A 1 267 ? 40.287 -14.874 -12.914 1.00 49.50 267 TRP A C 1
ATOM 1984 O O . TRP A 1 267 ? 40.250 -15.860 -13.647 1.00 49.50 267 TRP A O 1
ATOM 1994 N N . LEU A 1 268 ? 40.133 -14.957 -11.588 1.00 41.19 268 LEU A N 1
ATOM 1995 C CA . LEU A 1 268 ? 39.964 -16.227 -10.873 1.00 41.19 268 LEU A CA 1
ATOM 1996 C C . LEU A 1 268 ? 38.704 -16.981 -11.326 1.00 41.19 268 LEU A C 1
ATOM 1998 O O . LEU A 1 268 ? 38.767 -18.191 -11.531 1.00 41.19 268 LEU A O 1
ATOM 2002 N N . CYS A 1 269 ? 37.587 -16.279 -11.542 1.00 53.41 269 CYS A N 1
ATOM 2003 C CA . CYS A 1 269 ? 36.349 -16.877 -12.052 1.00 53.41 269 CYS A CA 1
ATOM 2004 C C . CYS A 1 269 ? 36.531 -17.463 -13.460 1.00 53.41 269 CYS A C 1
ATOM 2006 O O . CYS A 1 269 ? 36.138 -18.602 -13.703 1.00 53.41 269 CYS A O 1
ATOM 2008 N N . ARG A 1 270 ? 37.202 -16.733 -14.366 1.00 53.75 270 ARG A N 1
ATOM 2009 C CA . ARG A 1 270 ? 37.538 -17.246 -15.708 1.00 53.75 270 ARG A CA 1
ATOM 2010 C C . ARG A 1 270 ? 38.452 -18.467 -15.642 1.00 53.75 270 ARG A C 1
ATOM 2012 O O . ARG A 1 270 ? 38.199 -19.455 -16.320 1.00 53.75 270 ARG A O 1
ATOM 2019 N N . TRP A 1 271 ? 39.466 -18.424 -14.781 1.00 51.50 271 TRP A N 1
ATOM 2020 C CA . TRP A 1 271 ? 40.374 -19.548 -14.575 1.00 51.50 271 TRP A CA 1
ATOM 2021 C C . TRP A 1 271 ? 39.638 -20.787 -14.038 1.00 51.50 271 TRP A C 1
ATOM 2023 O O . TRP A 1 271 ? 39.823 -21.883 -14.557 1.00 51.50 271 TRP A O 1
ATOM 2033 N N . LEU A 1 272 ? 38.748 -20.633 -13.052 1.00 46.56 272 LEU A N 1
ATOM 2034 C CA . LEU A 1 272 ? 37.943 -21.741 -12.517 1.00 46.56 272 LEU A CA 1
ATOM 2035 C C . LEU A 1 272 ? 37.011 -22.353 -13.572 1.00 46.56 272 LEU A C 1
ATOM 2037 O O . LEU A 1 272 ? 36.894 -23.578 -13.621 1.00 46.56 272 LEU A O 1
ATOM 2041 N N . ALA A 1 273 ? 36.406 -21.531 -14.434 1.00 58.06 273 ALA A N 1
ATOM 2042 C CA . ALA A 1 273 ? 35.572 -21.998 -15.542 1.00 58.06 273 ALA A CA 1
ATOM 2043 C C . ALA A 1 273 ? 36.372 -22.831 -16.564 1.00 58.06 273 ALA A C 1
ATOM 2045 O O . ALA A 1 273 ? 35.880 -23.844 -17.058 1.00 58.06 273 ALA A O 1
ATOM 2046 N N . GLU A 1 274 ? 37.631 -22.466 -16.829 1.00 55.62 274 GLU A N 1
ATOM 2047 C CA . GLU A 1 274 ? 38.539 -23.242 -17.688 1.00 55.62 274 GLU A CA 1
ATOM 2048 C C . GLU A 1 274 ? 38.976 -24.569 -17.042 1.00 55.62 274 GLU A C 1
ATOM 2050 O O . GLU A 1 274 ? 39.113 -25.580 -17.730 1.00 55.62 274 GLU A O 1
ATOM 2055 N N . GLN A 1 275 ? 39.183 -24.589 -15.720 1.00 51.41 275 GLN A N 1
ATOM 2056 C CA . GLN A 1 275 ? 39.615 -25.789 -14.991 1.00 51.41 275 GLN A CA 1
ATOM 2057 C C . GLN A 1 275 ? 38.473 -26.774 -14.689 1.00 51.41 275 GLN A C 1
ATOM 2059 O O . GLN A 1 275 ? 38.733 -27.952 -14.431 1.00 51.41 275 GLN A O 1
ATOM 2064 N N . ARG A 1 276 ? 37.213 -26.317 -14.680 1.00 59.38 276 ARG A N 1
ATOM 2065 C CA . ARG A 1 276 ? 36.036 -27.129 -14.311 1.00 59.38 276 ARG A CA 1
ATOM 2066 C C . ARG A 1 276 ? 34.901 -27.030 -15.342 1.00 59.38 276 ARG A C 1
ATOM 2068 O O . ARG A 1 276 ? 33.790 -26.650 -14.986 1.00 59.38 276 ARG A O 1
ATOM 2075 N N . PRO A 1 277 ? 35.121 -27.459 -16.596 1.00 57.00 277 PRO A N 1
ATOM 2076 C CA . PRO A 1 277 ? 34.174 -27.250 -17.698 1.00 57.00 277 PRO A CA 1
ATOM 2077 C C . PRO A 1 277 ? 32.851 -28.034 -17.584 1.00 57.00 277 PRO A C 1
ATOM 2079 O O . PRO A 1 277 ? 31.965 -27.854 -18.413 1.00 57.00 277 PRO A O 1
ATOM 2082 N N . LEU A 1 278 ? 32.722 -28.934 -16.600 1.00 49.41 278 LEU A N 1
ATOM 2083 C CA . LEU A 1 278 ? 31.517 -29.741 -16.353 1.00 49.41 278 LEU A CA 1
ATOM 2084 C C . LEU A 1 278 ? 30.583 -29.136 -15.289 1.00 49.41 278 LEU A C 1
ATOM 2086 O O . LEU A 1 278 ? 29.520 -29.696 -15.033 1.00 49.41 278 LEU A O 1
ATOM 2090 N N . GLN A 1 279 ? 30.980 -28.031 -14.652 1.00 56.34 279 GLN A N 1
ATOM 2091 C CA . GLN A 1 279 ? 30.113 -27.218 -13.794 1.00 56.34 279 GLN A CA 1
ATOM 2092 C C . GLN A 1 279 ? 29.580 -26.041 -14.626 1.00 56.34 279 GLN A C 1
ATOM 2094 O O . GLN A 1 279 ? 30.246 -25.638 -15.582 1.00 56.34 279 GLN A O 1
ATOM 2099 N N . ALA A 1 280 ? 28.380 -25.531 -14.316 1.00 54.31 280 ALA A N 1
ATOM 2100 C CA . ALA A 1 280 ? 27.812 -24.382 -15.027 1.00 54.31 280 ALA A CA 1
ATOM 2101 C C . ALA A 1 280 ? 28.859 -23.248 -15.078 1.00 54.31 280 ALA A C 1
ATOM 2103 O O . ALA A 1 280 ? 29.468 -22.932 -14.049 1.00 54.31 280 ALA A O 1
ATOM 2104 N N . PRO A 1 281 ? 29.209 -22.738 -16.274 1.00 55.12 281 PRO A N 1
ATOM 2105 C CA . PRO A 1 281 ? 30.384 -21.899 -16.410 1.00 55.12 281 PRO A CA 1
ATOM 2106 C C . PRO A 1 281 ? 30.078 -20.510 -15.872 1.00 55.12 281 PRO A C 1
ATOM 2108 O O . PRO A 1 281 ? 29.430 -19.725 -16.557 1.00 55.12 281 PRO A O 1
ATOM 2111 N N . LEU A 1 282 ? 30.637 -20.195 -14.703 1.00 56.50 282 LEU A N 1
ATOM 2112 C CA . LEU A 1 282 ? 30.613 -18.850 -14.141 1.00 56.50 282 LEU A CA 1
ATOM 2113 C C . LEU A 1 282 ? 31.037 -17.813 -15.198 1.00 56.50 282 LEU A C 1
ATOM 2115 O O . LEU A 1 282 ? 32.162 -17.851 -15.710 1.00 56.50 282 LEU A O 1
ATOM 2119 N N . ARG A 1 283 ? 30.149 -16.877 -15.534 1.00 55.06 283 ARG A N 1
ATOM 2120 C CA . ARG A 1 283 ? 30.387 -15.801 -16.506 1.00 55.06 283 ARG A CA 1
ATOM 2121 C C . ARG A 1 283 ? 30.564 -14.475 -15.789 1.00 55.06 283 ARG A C 1
ATOM 2123 O O . ARG A 1 283 ? 29.964 -14.235 -14.752 1.00 55.06 283 ARG A O 1
ATOM 2130 N N . VAL A 1 284 ? 31.379 -13.592 -16.362 1.00 50.47 284 VAL A N 1
ATOM 2131 C CA . VAL A 1 284 ? 31.529 -12.219 -15.866 1.00 50.47 284 VAL A CA 1
ATOM 2132 C C . VAL A 1 284 ? 31.043 -11.245 -16.929 1.00 50.47 284 VAL A C 1
ATOM 2134 O O . VAL A 1 284 ? 31.598 -11.223 -18.030 1.00 50.47 284 VAL A O 1
ATOM 2137 N N . LEU A 1 285 ? 30.043 -10.427 -16.600 1.00 45.66 285 LEU A N 1
ATOM 2138 C CA . LEU A 1 285 ? 29.508 -9.376 -17.472 1.00 45.66 285 LEU A CA 1
ATOM 2139 C C . LEU A 1 285 ? 29.471 -8.050 -16.707 1.00 45.66 285 LEU A C 1
ATOM 2141 O O . LEU A 1 285 ? 29.009 -7.998 -15.576 1.00 45.66 285 LEU A O 1
ATOM 2145 N N . ALA A 1 286 ? 30.014 -6.984 -17.301 1.00 45.88 286 ALA A N 1
ATOM 2146 C CA . ALA A 1 286 ? 30.074 -5.647 -16.691 1.00 45.88 286 ALA A CA 1
ATOM 2147 C C . ALA A 1 286 ? 30.671 -5.597 -15.262 1.00 45.88 286 ALA 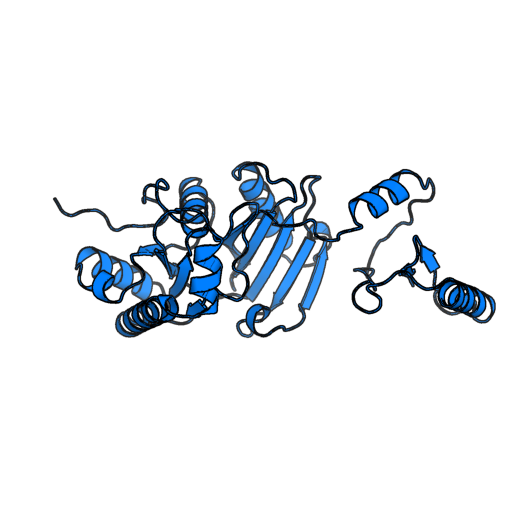A C 1
ATOM 2149 O O . ALA A 1 286 ? 30.388 -4.684 -14.497 1.00 45.88 286 ALA A O 1
ATOM 2150 N N . GLY A 1 287 ? 31.527 -6.564 -14.911 1.00 43.09 287 GLY A N 1
ATOM 2151 C CA . GLY A 1 287 ? 32.124 -6.661 -13.579 1.00 43.09 287 GLY A CA 1
ATOM 2152 C C . GLY A 1 287 ? 31.316 -7.482 -12.575 1.00 43.09 287 GLY A C 1
ATOM 2153 O O . GLY A 1 287 ? 31.747 -7.582 -11.442 1.00 43.09 287 GLY A O 1
ATOM 2154 N N . PHE A 1 288 ? 30.216 -8.122 -12.952 1.00 48.97 288 PHE A N 1
ATOM 2155 C CA . PHE A 1 288 ? 29.407 -8.949 -12.049 1.00 48.97 288 PHE A CA 1
ATOM 2156 C C . PHE A 1 288 ? 29.537 -10.435 -12.388 1.00 48.97 288 PHE A C 1
ATOM 2158 O O . PHE A 1 288 ? 29.872 -10.769 -13.526 1.00 48.97 288 PHE A O 1
ATOM 2165 N N . LEU A 1 289 ? 29.330 -11.312 -11.398 1.00 50.47 289 LEU A N 1
ATOM 2166 C CA . LEU A 1 289 ? 29.376 -12.768 -11.559 1.00 50.47 289 LEU A CA 1
ATOM 2167 C C . LEU A 1 289 ? 27.988 -13.308 -11.920 1.00 50.47 289 LEU A C 1
ATOM 2169 O O . LEU A 1 289 ? 26.985 -12.860 -11.379 1.00 50.47 289 LEU A O 1
ATOM 2173 N N . TYR A 1 290 ? 27.958 -14.280 -12.820 1.00 51.75 290 TYR A N 1
ATOM 2174 C CA . TYR A 1 290 ? 26.762 -14.975 -13.283 1.00 51.75 290 TYR A CA 1
ATOM 2175 C C . TYR A 1 290 ? 27.072 -16.471 -13.331 1.00 51.75 290 TYR A C 1
ATOM 2177 O O . TYR A 1 290 ? 28.222 -16.826 -13.588 1.00 51.75 290 TYR A O 1
ATOM 2185 N N . GLU A 1 291 ? 26.083 -17.335 -13.116 1.00 50.69 291 GLU A N 1
ATOM 2186 C CA . GLU A 1 291 ? 26.193 -18.792 -13.315 1.00 50.69 291 GLU A CA 1
ATOM 2187 C C . GLU A 1 291 ? 25.582 -19.224 -14.657 1.00 50.69 291 GLU A C 1
ATOM 2189 O O . GLU A 1 291 ? 24.560 -18.622 -15.065 1.00 50.69 291 GLU A O 1
#

Foldseek 3Di:
DDDAFQKLCPHDLPLAFPWSSLLSLCVVVVAQAFIKGKFALALCRCVPVNNVVVLVVLLVVHWKKKKKRAWQDQDLQDHPPLLIDMDTGHNDSVSVSVRSHVSVVSCPVPVVVVSVVPHPPGRHMIMMIGRDFAFQWKWKWFAFLVGWIWIFIAGRDDPCVSVVHHGPDTGTLVPDPDPLSVVVVVSVVVSQVSDDDHPGGKIWMWGQHPVRDIHTHTIGHDNDHPAPCVVVVVVVCVPDPCNDPPPDDDPDPCVVVVDQADPVRQVVLQVVCVVCVPPDRWDADPRDTDD

pLDDT: mean 74.93, std 20.02, range [31.73, 98.31]

Radius of gyration: 22.3 Å; chains: 1; bounding box: 68×53×52 Å

Sequence (291 aa):
MSESPPWLSSVEASGLPAKARRLAELSRAGLPVPRGLVLSPSAAALDDPTVASAVAELLRHGPVVVRSALAGEDEAEGSAAGLARSRLGCEEVSAVRQALAELATQRDDPWLVAYRQHGGAGSPDRAIVQQEVPRRALLVVAVPPEGGAEIEVHAASGEALAEGRSPDYAGLLRHWNDPAREPVEALVDRTVAILPPAEHGHDLELVVAEDGEVWLVQARPLAAPLHPGWAEFREALARDDRRPDLHGTLTLDAEHNPAPLSPAHAWLCRWLAEQRPLQAPLRVLAGFLYE